Protein AF-0000000066163951 (afdb_homodimer)

Sequence (196 aa):
MEIEVVDVSRNEIRVLIRGETHTLLSPLVEELNSLDEVEFAGYDVPHPLKEESVLFLRVKEGMNPREVLKGAIRRLMEKYEIIGNSFIEELSSLKVNHMEIEVVDVSRNEIRVLIRGETHTLLSPLVEELNSLDEVEFAGYDVPHPLKEESVLFLRVKEGMNPREVLKGAIRRLMEKYEIIGNSFIEELSSLKVNH

Radius of gyration: 18.37 Å; Cα contacts (8 Å, |Δi|>4): 325; chains: 2; bounding box: 32×62×35 Å

pLDDT: mean 86.18, std 14.25, range [28.8, 98.62]

Nearest PDB structures (foldseek):
  6bm2-assembly1_K  TM=8.943E-01  e=2.172E-07  Saccharomyces cerevisiae S288C
  7oqy-assembly1_L  TM=8.657E-01  e=1.212E-07  Sulfolobus acidocaldarius DSM 639
  3hkz-assembly1_L  TM=8.506E-01  e=2.172E-07  Saccharolobus solfataricus P2
  8him-assembly1_K  TM=8.586E-01  e=3.003E-07  Brassica oleracea
  2wb1-assembly1_L  TM=8.307E-01  e=4.152E-07  Saccharolobus shibatae

Foldseek 3Di:
DDKDFDDADQFKTKIKDADQQPPQQVVLQVLQVVDPQWPHKDKDPPDVPGRIMMIMTGGDPPDGRVVSSVVSSVVVVVVCVVVVVVVVVVVVPPPPPD/DDKDWDDADQFKTKIKDADQQPPQQVVLQVLQVVDPQWPHKDKDPPDVPGRIMMIMTGGDPPDGRVVSSVVSSVVVVVVCVVVVVVVVVVVVPPPPPD

Organism: Korarchaeum cryptofilum (strain OPF8) (NCBI:txid374847)

Secondary structure (DSSP, 8-state):
-EEEEEEE-SSEEEEEEES-SSTTHHHHHHHHHTSTTEEEEEE----TTS-EEEEEEEE-TT--HHHHHHHHHHHHHHHHHHHHHHHHHHHHH-----/-EEEEEEE-SSEEEEEEES-SSTTHHHHHHHHHTSTTEEEEEEE---TTS-EEEEEEEE-TT--HHHHHHHHHHHHHHHHHHHHHHHHHHHHH-----

Structure (mmCIF, N/CA/C/O backbone):
data_AF-0000000066163951-model_v1
#
loop_
_entity.id
_entity.type
_entity.pdbx_description
1 polymer 'DNA-directed RNA polymerase subunit Rpo11'
#
loop_
_atom_site.group_PDB
_atom_site.id
_atom_site.type_symbol
_atom_site.label_atom_id
_atom_site.label_alt_id
_atom_site.label_comp_id
_atom_site.label_asym_id
_atom_site.label_entity_id
_atom_site.label_seq_id
_atom_site.pdbx_PDB_ins_code
_atom_site.Cartn_x
_atom_site.Cartn_y
_atom_site.Cartn_z
_atom_site.occupancy
_atom_site.B_iso_or_equiv
_atom_site.auth_seq_id
_atom_site.auth_comp_id
_atom_site.auth_asym_id
_atom_site.auth_atom_id
_atom_site.pdbx_PDB_model_num
ATOM 1 N N . MET A 1 1 ? 14.305 8.578 1.312 1 74.81 1 MET A N 1
ATOM 2 C CA . MET A 1 1 ? 13.07 9.359 1.267 1 74.81 1 MET A CA 1
ATOM 3 C C . MET A 1 1 ? 13.195 10.617 2.119 1 74.81 1 MET A C 1
ATOM 5 O O . MET A 1 1 ? 13.727 10.57 3.229 1 74.81 1 MET A O 1
ATOM 9 N N . GLU A 1 2 ? 12.961 11.688 1.415 1 83.5 2 GLU A N 1
ATOM 10 C CA . GLU A 1 2 ? 12.977 12.969 2.113 1 83.5 2 GLU A CA 1
ATOM 11 C C . GLU A 1 2 ? 11.562 13.453 2.402 1 83.5 2 GLU A C 1
ATOM 13 O O . GLU A 1 2 ? 10.695 13.422 1.525 1 83.5 2 GLU A O 1
ATOM 18 N N . ILE A 1 3 ? 11.305 13.766 3.654 1 88.25 3 ILE A N 1
ATOM 19 C CA . ILE A 1 3 ? 9.984 14.227 4.082 1 88.25 3 ILE A CA 1
ATOM 20 C C . ILE A 1 3 ? 10.109 15.578 4.781 1 88.25 3 ILE A C 1
ATOM 22 O O . ILE A 1 3 ? 10.961 15.758 5.656 1 88.25 3 ILE A O 1
ATOM 26 N N . GLU A 1 4 ? 9.383 16.469 4.258 1 90.25 4 GLU A N 1
ATOM 27 C CA . GLU A 1 4 ? 9.406 17.812 4.836 1 90.25 4 GLU A CA 1
ATOM 28 C C . GLU A 1 4 ? 7.992 18.328 5.098 1 90.25 4 GLU A C 1
ATOM 30 O O . GLU A 1 4 ? 7.145 18.312 4.203 1 90.25 4 GLU A O 1
ATOM 35 N N . VAL A 1 5 ? 7.73 18.75 6.273 1 93.38 5 VAL A N 1
ATOM 36 C CA . VAL A 1 5 ? 6.477 19.438 6.551 1 93.38 5 VAL A CA 1
ATOM 37 C C . VAL A 1 5 ? 6.559 20.875 6.047 1 93.38 5 VAL A C 1
ATOM 39 O O . VAL A 1 5 ? 7.324 21.688 6.582 1 93.38 5 VAL A O 1
ATOM 42 N N . VAL A 1 6 ? 5.77 21.172 5.102 1 93.31 6 VAL A N 1
ATOM 43 C CA . VAL A 1 6 ? 5.934 22.453 4.441 1 93.31 6 VAL A CA 1
ATOM 44 C C . VAL A 1 6 ? 4.922 23.453 4.992 1 93.31 6 VAL A C 1
ATOM 46 O O . VAL A 1 6 ? 5.129 24.672 4.918 1 93.31 6 VAL A O 1
ATOM 49 N N . ASP A 1 7 ? 3.844 23 5.453 1 93.38 7 ASP A N 1
ATOM 50 C CA . ASP A 1 7 ? 2.816 23.859 6.043 1 93.38 7 ASP A CA 1
ATOM 51 C C . ASP A 1 7 ? 1.988 23.094 7.07 1 93.38 7 ASP A C 1
ATOM 53 O O . ASP A 1 7 ? 1.674 21.922 6.871 1 93.38 7 ASP A O 1
ATOM 57 N N . VAL A 1 8 ? 1.757 23.688 8.188 1 93.06 8 VAL A N 1
ATOM 58 C CA . VAL A 1 8 ? 0.899 23.062 9.188 1 93.06 8 VAL A CA 1
ATOM 59 C C . VAL A 1 8 ? 0.059 24.141 9.883 1 93.06 8 VAL A C 1
ATOM 61 O O . VAL A 1 8 ? 0.566 25.203 10.227 1 93.06 8 VAL A O 1
ATOM 64 N N . SER A 1 9 ? -1.166 23.953 9.875 1 94.56 9 SER A N 1
ATOM 65 C CA . SER A 1 9 ? -2.094 24.781 10.641 1 94.56 9 SER A CA 1
ATOM 66 C C . SER A 1 9 ? -2.758 23.969 11.75 1 94.56 9 SER A C 1
ATOM 68 O O . SER A 1 9 ? -2.27 22.906 12.133 1 94.56 9 SER A O 1
ATOM 70 N N . ARG A 1 10 ? -3.875 24.547 12.242 1 95.06 10 ARG A N 1
ATOM 71 C CA . ARG A 1 10 ? -4.57 23.875 13.336 1 95.06 10 ARG A CA 1
ATOM 72 C C . ARG A 1 10 ? -5.184 22.562 12.867 1 95.06 10 ARG A C 1
ATOM 74 O O . ARG A 1 10 ? -5.199 21.578 13.617 1 95.06 10 ARG A O 1
ATOM 81 N N . ASN A 1 11 ? -5.664 22.562 11.562 1 97.56 11 ASN A N 1
ATOM 82 C CA . ASN A 1 11 ? -6.379 21.375 11.141 1 97.56 11 ASN A CA 1
ATOM 83 C C . ASN A 1 11 ? -5.891 20.875 9.781 1 97.56 11 ASN A C 1
ATOM 85 O O . ASN A 1 11 ? -6.523 20.016 9.172 1 97.56 11 ASN A O 1
ATOM 89 N N . GLU A 1 12 ? -4.797 21.484 9.312 1 97.75 12 GLU A N 1
ATOM 90 C CA . GLU A 1 12 ? -4.277 21.078 8.008 1 97.75 12 GLU A CA 1
ATOM 91 C C . GLU A 1 12 ? -2.77 20.844 8.07 1 97.75 12 GLU A C 1
ATOM 93 O O . GLU A 1 12 ? -2.072 21.438 8.891 1 97.75 12 GLU A O 1
ATOM 98 N N . ILE A 1 13 ? -2.311 20 7.215 1 97 13 ILE A N 1
ATOM 99 C CA . ILE A 1 13 ? -0.874 19.766 7.098 1 97 13 ILE A CA 1
ATOM 100 C C . ILE A 1 13 ? -0.517 19.438 5.648 1 97 13 ILE A C 1
ATOM 102 O O . ILE A 1 13 ? -1.281 18.766 4.953 1 97 13 ILE A O 1
ATOM 106 N N . ARG A 1 14 ? 0.549 19.984 5.195 1 95.81 14 ARG A N 1
ATOM 107 C CA . ARG A 1 14 ? 1.146 19.688 3.898 1 95.81 14 ARG A CA 1
ATOM 108 C C . ARG A 1 14 ? 2.551 19.125 4.062 1 95.81 14 ARG A C 1
ATOM 110 O O . ARG A 1 14 ? 3.375 19.688 4.785 1 95.81 14 ARG A O 1
ATOM 117 N N . VAL A 1 15 ? 2.758 18.031 3.398 1 93.44 15 VAL A N 1
ATOM 118 C CA . VAL A 1 15 ? 4.035 17.344 3.541 1 93.44 15 VAL A CA 1
ATOM 119 C C . VAL A 1 15 ? 4.633 17.062 2.164 1 93.44 15 VAL A C 1
ATOM 121 O O . VAL A 1 15 ? 3.986 16.453 1.312 1 93.44 15 VAL A O 1
ATOM 124 N N . LEU A 1 16 ? 5.836 17.531 1.959 1 90.75 16 LEU A N 1
ATOM 125 C CA . LEU A 1 16 ? 6.586 17.25 0.739 1 90.75 16 LEU A CA 1
ATOM 126 C C . LEU A 1 16 ? 7.371 15.945 0.867 1 90.75 16 LEU A C 1
ATOM 128 O O . LEU A 1 16 ? 8.094 15.742 1.847 1 90.75 16 LEU A O 1
ATOM 132 N N . ILE A 1 17 ? 7.141 15.102 -0.013 1 88.69 17 ILE A N 1
ATOM 133 C CA . ILE A 1 17 ? 7.816 13.805 -0.007 1 88.69 17 ILE A CA 1
ATOM 134 C C . ILE A 1 17 ? 8.609 13.625 -1.301 1 88.69 17 ILE A C 1
ATOM 136 O O . ILE A 1 17 ? 8.078 13.844 -2.395 1 88.69 17 ILE A O 1
ATOM 140 N N . ARG A 1 18 ? 9.852 13.211 -1.2 1 83.44 18 ARG A N 1
ATOM 141 C CA . ARG A 1 18 ? 10.719 12.953 -2.344 1 83.44 18 ARG A CA 1
ATOM 142 C C . ARG A 1 18 ? 11.18 11.5 -2.355 1 83.44 18 ARG A C 1
ATOM 144 O O . ARG A 1 18 ? 11.586 10.961 -1.322 1 83.44 18 ARG A O 1
ATOM 151 N N . GLY A 1 19 ? 11.203 10.789 -3.592 1 75.56 19 GLY A N 1
ATOM 152 C CA . GLY A 1 19 ? 11.75 9.453 -3.771 1 75.56 19 GLY A CA 1
ATOM 153 C C . GLY A 1 19 ? 10.695 8.367 -3.723 1 75.56 19 GLY A C 1
ATOM 154 O O . GLY A 1 19 ? 10.898 7.27 -4.246 1 75.56 19 GLY A O 1
ATOM 155 N N . GLU A 1 20 ? 9.695 8.328 -2.809 1 64.44 20 GLU A N 1
ATOM 156 C CA . GLU A 1 20 ? 8.664 7.297 -2.715 1 64.44 20 GLU A CA 1
ATOM 157 C C . GLU A 1 20 ? 7.289 7.855 -3.062 1 64.44 20 GLU A C 1
ATOM 159 O O . GLU A 1 20 ? 6.566 8.328 -2.184 1 64.44 20 GLU A O 1
ATOM 164 N N . THR A 1 21 ? 7.105 8.148 -4.316 1 58.22 21 THR A N 1
ATOM 165 C CA . THR A 1 21 ? 5.93 8.945 -4.652 1 58.22 21 THR A CA 1
ATOM 166 C C . THR A 1 21 ? 4.668 8.086 -4.617 1 58.22 21 THR A C 1
ATOM 168 O O . THR A 1 21 ? 3.604 8.555 -4.207 1 58.22 21 THR A O 1
ATOM 171 N N . HIS A 1 22 ? 4.828 6.793 -4.875 1 67.62 22 HIS A N 1
ATOM 172 C CA . HIS A 1 22 ? 3.523 6.184 -5.109 1 67.62 22 HIS A CA 1
ATOM 173 C C . HIS A 1 22 ? 3.305 4.984 -4.191 1 67.62 22 HIS A C 1
ATOM 175 O O . HIS A 1 22 ? 2.178 4.719 -3.768 1 67.62 22 HIS A O 1
ATOM 181 N N . THR A 1 23 ? 4.352 4.453 -3.701 1 71.31 23 THR A N 1
ATOM 182 C CA . THR A 1 23 ? 4.234 3.176 -3.006 1 71.31 23 THR A CA 1
ATOM 183 C C . THR A 1 23 ? 3.404 3.326 -1.734 1 71.31 23 THR A C 1
ATOM 185 O O . THR A 1 23 ? 2.465 2.561 -1.507 1 71.31 23 THR A O 1
ATOM 188 N N . LEU A 1 24 ? 3.52 4.418 -1.059 1 77.38 24 LEU A N 1
ATOM 189 C CA . LEU A 1 24 ? 2.869 4.57 0.239 1 77.38 24 LEU A CA 1
ATOM 190 C C . LEU A 1 24 ? 1.727 5.578 0.159 1 77.38 24 LEU A C 1
ATOM 192 O O . LEU A 1 24 ? 0.725 5.441 0.865 1 77.38 24 LEU A O 1
ATOM 196 N N . LEU A 1 25 ? 1.865 6.555 -0.739 1 82.69 25 LEU A N 1
ATOM 197 C CA . LEU A 1 25 ? 0.978 7.707 -0.662 1 82.69 25 LEU A CA 1
ATOM 198 C C . LEU A 1 25 ? -0.442 7.332 -1.071 1 82.69 25 LEU A C 1
ATOM 200 O O . LEU A 1 25 ? -1.411 7.781 -0.456 1 82.69 25 LEU A O 1
ATOM 204 N N . SER A 1 26 ? -0.498 6.488 -2.086 1 83.38 26 SER A N 1
ATOM 205 C CA . SER A 1 26 ? -1.828 6.137 -2.568 1 83.38 26 SER A CA 1
ATOM 206 C C . SER A 1 26 ? -2.623 5.387 -1.505 1 83.38 26 SER A C 1
ATOM 208 O O . SER A 1 26 ? -3.732 5.789 -1.151 1 83.38 26 SER A O 1
ATOM 210 N N . PRO A 1 27 ? -2.057 4.34 -0.957 1 86.25 27 PRO A N 1
ATOM 211 C CA . PRO A 1 27 ? -2.832 3.646 0.076 1 86.25 27 PRO A CA 1
ATOM 212 C C . PRO A 1 27 ? -3.018 4.488 1.337 1 86.25 27 PRO A C 1
ATOM 214 O O . PRO A 1 27 ? -4.039 4.367 2.02 1 86.25 27 PRO A O 1
ATOM 217 N N . LEU A 1 28 ? -2.129 5.355 1.596 1 90.44 28 LEU A N 1
ATOM 218 C CA . LEU A 1 28 ? -2.232 6.215 2.77 1 90.44 28 LEU A CA 1
ATOM 219 C C . LEU A 1 28 ? -3.402 7.184 2.629 1 90.44 28 LEU A C 1
ATOM 221 O O . LEU A 1 28 ? -4.176 7.371 3.572 1 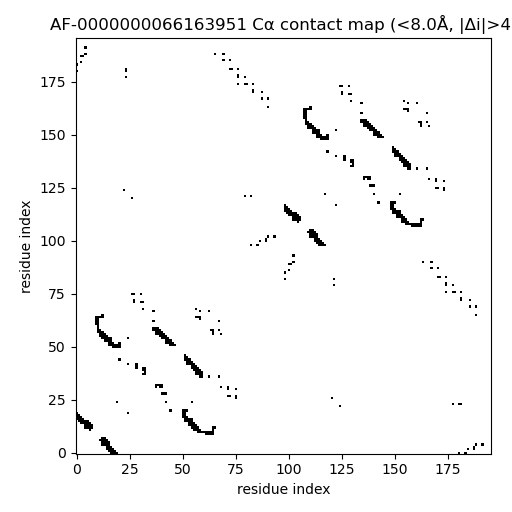90.44 28 LEU A O 1
ATOM 225 N N . VAL A 1 29 ? -3.506 7.805 1.48 1 91.12 29 VAL A N 1
ATOM 226 C CA . VAL A 1 29 ? -4.582 8.758 1.224 1 91.12 29 VAL A CA 1
ATOM 227 C C . VAL A 1 29 ? -5.93 8.047 1.301 1 91.12 29 VAL A C 1
ATOM 229 O O . VAL A 1 29 ? -6.891 8.578 1.864 1 91.12 29 VAL A O 1
ATOM 232 N N . GLU A 1 30 ? -5.996 6.871 0.75 1 87.81 30 GLU A N 1
ATOM 233 C CA . GLU A 1 30 ? -7.215 6.074 0.867 1 87.81 30 GLU A CA 1
ATOM 234 C C . GLU A 1 30 ? -7.562 5.805 2.33 1 87.81 30 GLU A C 1
ATOM 236 O O . GLU A 1 30 ? -8.719 5.938 2.734 1 87.81 30 GLU A O 1
ATOM 241 N N . GLU A 1 31 ? -6.57 5.426 3.125 1 90.81 31 GLU A N 1
ATOM 242 C CA . GLU A 1 31 ? -6.762 5.168 4.551 1 90.81 31 GLU A CA 1
ATOM 243 C C . GLU A 1 31 ? -7.223 6.426 5.281 1 90.81 31 GLU A C 1
ATOM 245 O O . GLU A 1 31 ? -8.172 6.383 6.062 1 90.81 31 GLU A O 1
ATOM 250 N N . LEU A 1 32 ? -6.602 7.516 5 1 96.06 32 LEU A N 1
ATOM 251 C CA . LEU A 1 32 ? -6.945 8.789 5.629 1 96.06 32 LEU A CA 1
ATOM 252 C C . LEU A 1 32 ? -8.398 9.156 5.348 1 96.06 32 LEU A C 1
ATOM 254 O O . LEU A 1 32 ? -9.133 9.539 6.262 1 96.06 32 LEU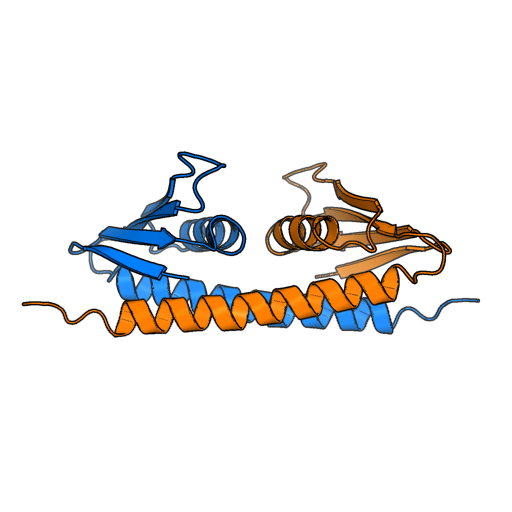 A O 1
ATOM 258 N N . ASN A 1 33 ? -8.789 8.977 4.137 1 95.19 33 ASN A N 1
ATOM 259 C CA . ASN A 1 33 ? -10.133 9.375 3.723 1 95.19 33 ASN A CA 1
ATOM 260 C C . ASN A 1 33 ? -11.188 8.438 4.293 1 95.19 33 ASN A C 1
ATOM 262 O O . ASN A 1 33 ? -12.383 8.758 4.273 1 95.19 33 ASN A O 1
ATOM 266 N N . SER A 1 34 ? -10.742 7.363 4.781 1 91.5 34 SER A N 1
ATOM 267 C CA . SER A 1 34 ? -11.68 6.426 5.395 1 91.5 34 SER A CA 1
ATOM 268 C C . SER A 1 34 ? -11.922 6.77 6.859 1 91.5 34 SER A C 1
ATOM 270 O O . SER A 1 34 ? -12.82 6.207 7.492 1 91.5 34 SER A O 1
ATOM 272 N N . LEU A 1 35 ? -11.102 7.633 7.457 1 94.88 35 LEU A N 1
ATOM 273 C CA . LEU A 1 35 ? -11.195 7.992 8.867 1 94.88 35 LEU A CA 1
ATOM 274 C C . LEU A 1 35 ? -12.258 9.07 9.078 1 94.88 35 LEU A C 1
ATOM 276 O O . LEU A 1 35 ? -12.344 10.023 8.305 1 94.88 35 LEU A O 1
ATOM 280 N N . ASP A 1 36 ? -12.953 8.914 10.102 1 96.06 36 ASP A N 1
ATOM 281 C CA . ASP A 1 36 ? -14.016 9.859 10.422 1 96.06 36 ASP A CA 1
ATOM 282 C C . ASP A 1 36 ? -13.438 11.242 10.742 1 96.06 36 ASP A C 1
ATOM 284 O O . ASP A 1 36 ? -14.078 12.258 10.484 1 96.06 36 ASP A O 1
ATOM 288 N N . GLU A 1 37 ? -12.281 11.297 11.234 1 97.06 37 GLU A N 1
ATOM 289 C CA . GLU A 1 37 ? -11.68 12.539 11.695 1 97.06 37 GLU A CA 1
ATOM 290 C C . GLU A 1 37 ? -11.117 13.344 10.523 1 97.06 37 GLU A C 1
ATOM 292 O O . GLU A 1 37 ? -10.766 14.516 10.688 1 97.06 37 GLU A O 1
ATOM 297 N N . VAL A 1 38 ? -11.125 12.805 9.32 1 98.25 38 VAL A N 1
ATOM 298 C CA . VAL A 1 38 ? -10.508 13.445 8.164 1 98.25 38 VAL A CA 1
ATOM 299 C C . VAL A 1 38 ? -11.578 14.109 7.309 1 98.25 38 VAL A C 1
ATOM 301 O O . VAL A 1 38 ? -12.609 13.5 7.004 1 98.25 38 VAL A O 1
ATOM 304 N N . GLU A 1 39 ? -11.414 15.305 7.027 1 98.38 39 GLU A N 1
ATOM 305 C CA . GLU A 1 39 ? -12.297 16 6.094 1 98.38 39 GLU A CA 1
ATOM 306 C C . GLU A 1 39 ? -11.883 15.742 4.648 1 98.38 39 GLU A C 1
ATOM 308 O O . GLU A 1 39 ? -12.734 15.516 3.783 1 98.38 39 GLU A O 1
ATOM 313 N N . PHE A 1 40 ? -10.602 15.82 4.461 1 98.12 40 PHE A N 1
ATOM 314 C CA . PHE A 1 40 ? -10.094 15.578 3.117 1 98.12 40 PHE A CA 1
ATOM 315 C C . PHE A 1 40 ? -8.609 15.25 3.15 1 98.12 40 PHE A C 1
ATOM 317 O O . PHE A 1 40 ? -7.852 15.844 3.922 1 98.12 40 PHE A O 1
ATOM 324 N N . ALA A 1 41 ? -8.172 14.281 2.318 1 97.75 41 ALA A N 1
ATOM 325 C CA . ALA A 1 41 ? -6.758 13.992 2.092 1 97.75 41 ALA A CA 1
ATOM 326 C C . ALA A 1 41 ? -6.48 13.75 0.612 1 97.75 41 ALA A C 1
ATOM 328 O O . ALA A 1 41 ? -7.277 13.117 -0.08 1 97.75 41 ALA A O 1
ATOM 329 N N . GLY A 1 42 ? -5.461 14.227 0.146 1 93.94 42 GLY A N 1
ATOM 330 C CA . GLY A 1 42 ? -5.035 14.047 -1.233 1 93.94 42 GLY A CA 1
ATOM 331 C C . GLY A 1 42 ? -3.539 14.195 -1.422 1 93.94 42 GLY A C 1
ATOM 332 O O . GLY A 1 42 ? -2.805 14.406 -0.455 1 93.94 42 GLY A O 1
ATOM 333 N N . TYR A 1 43 ? -3.068 13.914 -2.523 1 90.81 43 TYR A N 1
ATOM 334 C CA . TYR A 1 43 ? -1.671 14.156 -2.871 1 90.81 43 TYR A CA 1
ATOM 335 C C . TYR A 1 43 ? -1.525 14.5 -4.348 1 90.81 43 TYR A C 1
ATOM 337 O O . TYR A 1 43 ? -2.375 14.125 -5.164 1 90.81 43 TYR A O 1
ATOM 345 N N . ASP A 1 44 ? -0.575 15.328 -4.648 1 81.38 44 ASP A N 1
ATOM 346 C CA . ASP A 1 44 ? -0.31 15.742 -6.023 1 81.38 44 ASP A CA 1
ATOM 347 C C . ASP A 1 44 ? 0.731 14.844 -6.68 1 81.38 44 ASP A C 1
ATOM 349 O O . ASP A 1 44 ? 1.626 14.328 -6.008 1 81.38 44 ASP A O 1
ATOM 353 N N . VAL A 1 45 ? 0.317 14.352 -7.961 1 68.06 45 VAL A N 1
ATOM 354 C CA . VAL A 1 45 ? 1.364 13.688 -8.727 1 68.06 45 VAL A CA 1
ATOM 355 C C 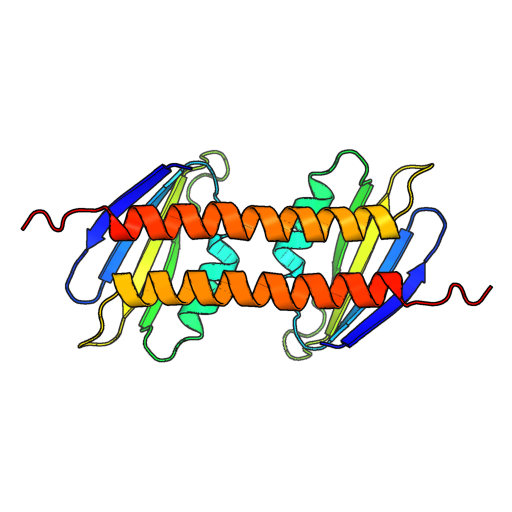. VAL A 1 45 ? 1.798 14.586 -9.891 1 68.06 45 VAL A C 1
ATOM 357 O O . VAL A 1 45 ? 1.355 14.398 -11.023 1 68.06 45 VAL A O 1
ATOM 360 N N . PRO A 1 46 ? 2.34 15.688 -9.609 1 61.38 46 PRO A N 1
ATOM 361 C CA . PRO A 1 46 ? 2.547 16.625 -10.727 1 61.38 46 PRO A CA 1
ATOM 362 C C . PRO A 1 46 ? 3.33 15.992 -11.875 1 61.38 46 PRO A C 1
ATOM 364 O O . PRO A 1 46 ? 3.039 16.266 -13.047 1 61.38 46 PRO A O 1
ATOM 367 N N . HIS A 1 47 ? 4.672 15.469 -11.617 1 63.62 47 HIS A N 1
ATOM 368 C CA . HIS A 1 47 ? 5.488 14.953 -12.703 1 63.62 47 HIS A CA 1
ATOM 369 C C . HIS A 1 47 ? 5.863 13.5 -12.477 1 63.62 47 HIS A C 1
ATOM 371 O O . HIS A 1 47 ? 6.773 13.203 -11.695 1 63.62 47 HIS A O 1
ATOM 377 N N . PRO A 1 48 ? 5.117 12.641 -13.141 1 55.53 48 PRO A N 1
ATOM 378 C CA . PRO A 1 48 ? 5.473 11.227 -13.016 1 55.53 48 PRO A CA 1
ATOM 379 C C . PRO A 1 48 ? 6.984 10.992 -13.016 1 55.53 48 PRO A C 1
ATOM 381 O O . PRO A 1 48 ? 7.469 10.047 -12.406 1 55.53 48 PRO A O 1
ATOM 384 N N . LEU A 1 49 ? 7.578 12.031 -13.656 1 58.5 49 LEU A N 1
ATOM 385 C CA . LEU A 1 49 ? 9.023 11.883 -13.789 1 58.5 49 LEU A CA 1
ATOM 386 C C . LEU A 1 49 ? 9.742 12.453 -12.57 1 58.5 49 LEU A C 1
ATOM 388 O O . LEU A 1 49 ? 10.914 12.141 -12.336 1 58.5 49 LEU A O 1
ATOM 392 N N . LYS A 1 50 ? 9.047 13.297 -11.828 1 62.81 50 LYS A N 1
ATOM 393 C CA . LYS A 1 50 ? 9.703 13.789 -10.625 1 62.81 50 LYS A CA 1
ATOM 394 C C . LYS A 1 50 ? 9.242 13.023 -9.391 1 62.81 50 LYS A C 1
ATOM 396 O O . LYS A 1 50 ? 8.047 12.82 -9.188 1 62.81 50 LYS A O 1
ATOM 401 N N . GLU A 1 51 ? 10.016 12.242 -8.82 1 72.44 51 GLU A N 1
ATOM 402 C CA . GLU A 1 51 ? 9.758 11.469 -7.605 1 72.44 51 GLU A CA 1
ATOM 403 C C . GLU A 1 51 ? 9.492 12.391 -6.414 1 72.44 51 GLU A C 1
ATOM 405 O O . GLU A 1 51 ? 10.18 12.305 -5.398 1 72.44 51 GLU A O 1
ATOM 410 N N . GLU A 1 52 ? 8.609 13.57 -6.758 1 80.75 52 GLU A N 1
ATOM 411 C CA . GLU A 1 52 ? 8.219 14.492 -5.695 1 80.75 52 GLU A CA 1
ATOM 412 C C . GLU A 1 52 ? 6.703 14.594 -5.59 1 80.75 52 GLU A C 1
ATOM 414 O O . GLU A 1 52 ? 6.012 14.742 -6.602 1 80.75 52 GLU A O 1
ATOM 419 N N . SER A 1 53 ? 6.16 14.445 -4.422 1 86.81 53 SER A N 1
ATOM 420 C CA . SER A 1 53 ? 4.723 14.523 -4.184 1 86.81 53 SER A CA 1
ATOM 421 C C . SER A 1 53 ? 4.41 15.312 -2.92 1 86.81 53 SER A C 1
ATOM 423 O O . SER A 1 53 ? 5.195 15.312 -1.971 1 86.81 53 SER A O 1
ATOM 425 N N . VAL A 1 54 ? 3.346 16.031 -3.008 1 89.94 54 VAL A N 1
ATOM 426 C CA . VAL A 1 54 ? 2.906 16.766 -1.824 1 89.94 54 VAL A CA 1
ATOM 427 C C . VAL A 1 54 ? 1.616 16.156 -1.287 1 89.94 54 VAL A C 1
ATOM 429 O O . VAL A 1 54 ? 0.623 16.047 -2.01 1 89.94 54 VAL A O 1
ATOM 432 N N . LEU A 1 55 ? 1.614 15.758 -0.071 1 94.06 55 LEU A N 1
ATOM 433 C CA . LEU A 1 55 ? 0.439 15.25 0.634 1 94.06 55 LEU A CA 1
ATOM 434 C C . LEU A 1 55 ? -0.278 16.375 1.367 1 94.06 55 LEU A C 1
ATOM 436 O O . LEU A 1 55 ? 0.363 17.219 2.008 1 94.06 55 LEU A O 1
ATOM 440 N N . PHE A 1 56 ? -1.564 16.422 1.131 1 96.5 56 PHE A N 1
ATOM 441 C CA . PHE A 1 56 ? -2.412 17.375 1.829 1 96.5 56 PHE A CA 1
ATOM 442 C C . PHE A 1 56 ? -3.42 16.656 2.721 1 96.5 56 PHE A C 1
ATOM 444 O O . PHE A 1 56 ? -4.027 15.672 2.309 1 96.5 56 PHE A O 1
ATOM 451 N N . LEU A 1 57 ? -3.574 17.156 3.928 1 98.12 57 LEU A N 1
ATOM 452 C CA . LEU A 1 57 ? -4.512 16.547 4.875 1 98.12 57 LEU A CA 1
ATOM 453 C C . LEU A 1 57 ? -5.246 17.625 5.664 1 98.12 57 LEU A C 1
ATOM 455 O O . LEU A 1 57 ? -4.617 18.547 6.199 1 98.12 57 LEU A O 1
ATOM 459 N N . ARG A 1 58 ? -6.543 17.578 5.625 1 98.62 58 ARG A N 1
ATOM 460 C CA . ARG A 1 58 ? -7.387 18.422 6.473 1 98.62 58 ARG A CA 1
ATOM 461 C C . ARG A 1 58 ? -8.227 17.578 7.414 1 98.62 58 ARG A C 1
ATOM 463 O O . ARG A 1 58 ? -8.914 16.641 6.977 1 98.62 58 ARG A O 1
ATOM 470 N N . VAL A 1 59 ? -8.18 17.875 8.703 1 98.5 59 VAL A N 1
ATOM 471 C CA . VAL A 1 59 ? -8.938 17.109 9.688 1 98.5 59 VAL A CA 1
ATOM 472 C C . VAL A 1 59 ? -10.023 17.984 10.305 1 98.5 59 VAL A C 1
ATOM 474 O O . VAL A 1 59 ? -10.055 19.203 10.07 1 98.5 59 VAL A O 1
ATOM 477 N N . LYS A 1 60 ? -10.922 17.344 11 1 98.12 60 LYS A N 1
ATOM 478 C CA . LYS A 1 60 ? -12.016 18.047 11.664 1 98.12 60 LYS A CA 1
ATOM 479 C C . LYS A 1 60 ? -11.484 18.969 12.758 1 98.12 60 LYS A C 1
ATOM 481 O O . LYS A 1 60 ? -10.383 18.766 13.273 1 98.12 60 LYS A O 1
ATOM 486 N N . GLU A 1 61 ? -12.336 19.922 13.102 1 95.75 61 GLU A N 1
ATOM 487 C CA . GLU A 1 61 ? -11.969 20.875 14.141 1 95.75 61 GLU A CA 1
ATOM 488 C C . GLU A 1 61 ? -11.648 20.172 15.453 1 95.75 61 GLU A C 1
ATOM 490 O O . GLU A 1 61 ? -12.352 19.234 15.844 1 95.75 61 GLU A O 1
ATOM 495 N N . GLY A 1 62 ? -10.547 20.609 16.125 1 95.81 62 GLY A N 1
ATOM 496 C CA . GLY A 1 62 ? -10.164 20.047 17.406 1 95.81 62 GLY A CA 1
ATOM 497 C C . GLY A 1 62 ? -9.195 18.875 17.281 1 95.81 62 GLY A C 1
ATOM 498 O O . GLY A 1 62 ? -8.68 18.391 18.281 1 95.81 62 GLY A O 1
ATOM 499 N N . MET A 1 63 ? -8.984 18.438 16.062 1 96.12 63 MET A N 1
ATOM 500 C CA . MET A 1 63 ? -8.047 17.344 15.836 1 96.12 63 MET A CA 1
ATOM 501 C C . MET A 1 63 ? -6.691 17.875 15.375 1 96.12 63 MET A C 1
ATOM 503 O O . MET A 1 63 ? -6.598 18.984 14.852 1 96.12 63 MET A O 1
ATOM 507 N N . ASN A 1 64 ? -5.68 17.094 15.664 1 96.69 64 ASN A N 1
ATOM 508 C CA . ASN A 1 64 ? -4.32 17.406 15.242 1 96.69 64 ASN A CA 1
ATOM 509 C C . ASN A 1 64 ? -3.932 16.641 13.984 1 96.69 64 ASN A C 1
ATOM 511 O O . ASN A 1 64 ? -3.793 15.422 14.008 1 96.69 64 ASN A O 1
ATOM 515 N N . PRO A 1 65 ? -3.754 17.344 12.898 1 97.44 65 PRO A N 1
ATOM 516 C CA . PRO A 1 65 ? -3.508 16.656 11.633 1 97.44 65 PRO A CA 1
ATOM 517 C C . PRO A 1 65 ? -2.221 15.828 11.648 1 97.44 65 PRO A C 1
ATOM 519 O O . PRO A 1 65 ? -2.145 14.789 11 1 97.44 65 PRO A O 1
ATOM 522 N N . ARG A 1 66 ? -1.258 16.25 12.367 1 96.31 66 ARG A N 1
ATOM 523 C CA . ARG A 1 66 ? -0.004 15.5 12.461 1 96.31 66 ARG A CA 1
ATOM 524 C C . ARG A 1 66 ? -0.212 14.164 13.148 1 96.31 66 ARG A C 1
ATOM 526 O O . ARG A 1 66 ? 0.298 13.133 12.695 1 96.31 66 ARG A O 1
ATOM 533 N N . GLU A 1 67 ? -0.908 14.195 14.234 1 96.75 67 GLU A N 1
ATOM 534 C CA . GLU A 1 67 ? -1.162 12.969 14.984 1 96.75 67 GLU A CA 1
ATOM 535 C C . GLU A 1 67 ? -2.076 12.023 14.211 1 96.75 67 GLU A C 1
ATOM 537 O O . GLU A 1 67 ? -1.901 10.805 14.25 1 96.75 67 GLU A O 1
ATOM 542 N N . VAL A 1 68 ? -3.021 12.633 13.547 1 97.62 68 VAL A N 1
ATOM 543 C CA . VAL A 1 68 ? -3.91 11.828 12.711 1 97.62 68 VAL A CA 1
ATOM 544 C C . VAL A 1 68 ? -3.109 11.148 11.602 1 97.62 68 VAL A C 1
ATOM 546 O O . VAL A 1 68 ? -3.309 9.969 11.312 1 97.62 68 VAL A O 1
ATOM 549 N N . LEU A 1 69 ? -2.203 11.898 11.023 1 96.81 69 LEU A N 1
ATOM 550 C CA . LEU A 1 69 ? -1.35 11.383 9.961 1 96.81 69 LEU A CA 1
ATOM 551 C C . LEU A 1 69 ? -0.468 10.25 10.477 1 96.81 69 LEU A C 1
ATOM 553 O O . LEU A 1 69 ? -0.411 9.18 9.867 1 96.81 69 LEU A O 1
ATOM 557 N N . LYS A 1 70 ? 0.13 10.414 11.594 1 96.31 70 LYS A N 1
ATOM 558 C CA . LYS A 1 70 ? 0.968 9.383 12.195 1 96.31 70 LYS A CA 1
ATOM 559 C C . LYS A 1 70 ? 0.159 8.117 12.484 1 96.31 70 LYS A C 1
ATOM 561 O O . LYS A 1 70 ? 0.608 7.008 12.195 1 96.31 70 LYS A O 1
ATOM 566 N N . GLY A 1 71 ? -0.962 8.344 13.023 1 96.56 71 GLY A N 1
ATOM 567 C CA . GLY A 1 71 ? -1.836 7.223 13.336 1 96.56 71 GLY A CA 1
ATOM 568 C C . GLY A 1 71 ? -2.232 6.422 12.109 1 96.56 71 GLY A C 1
ATOM 569 O O . GLY A 1 71 ? -2.266 5.191 12.148 1 96.56 71 GLY A O 1
ATOM 570 N N . ALA A 1 72 ? -2.557 7.148 11.062 1 95.81 72 ALA A N 1
ATOM 571 C CA . ALA A 1 72 ? -2.957 6.496 9.82 1 95.81 72 ALA A CA 1
ATOM 572 C C . ALA A 1 72 ? -1.813 5.664 9.25 1 95.81 72 ALA A C 1
ATOM 574 O O . ALA A 1 72 ? -2.035 4.57 8.719 1 95.81 72 ALA A O 1
ATOM 575 N N . ILE A 1 73 ? -0.61 6.16 9.305 1 94.44 73 ILE A N 1
ATOM 576 C CA . ILE A 1 73 ? 0.562 5.449 8.805 1 94.44 73 ILE A CA 1
ATOM 577 C C . ILE A 1 73 ? 0.776 4.172 9.609 1 94.44 73 ILE A C 1
ATOM 579 O O . ILE A 1 73 ? 1.018 3.105 9.039 1 94.44 73 ILE A O 1
ATOM 583 N N . ARG A 1 74 ? 0.612 4.281 10.898 1 94.75 74 ARG A N 1
ATOM 584 C CA . ARG A 1 74 ? 0.761 3.113 11.766 1 94.75 74 ARG A CA 1
ATOM 585 C C . ARG A 1 74 ? -0.294 2.059 11.445 1 94.75 74 ARG A C 1
ATOM 587 O O . ARG A 1 74 ? 0.014 0.868 11.375 1 94.75 74 ARG A O 1
ATOM 594 N N . ARG A 1 75 ? -1.455 2.559 11.297 1 92.25 75 ARG A N 1
ATOM 595 C CA . ARG A 1 75 ? -2.541 1.646 10.953 1 92.25 75 ARG A CA 1
ATOM 596 C C . ARG A 1 75 ? -2.262 0.932 9.633 1 92.25 75 ARG A C 1
ATOM 598 O O . ARG A 1 75 ? -2.5 -0.271 9.516 1 92.25 75 ARG A O 1
ATOM 605 N N . LEU A 1 76 ? -1.806 1.653 8.711 1 90 76 LEU A N 1
ATOM 606 C CA . LEU A 1 76 ? -1.515 1.086 7.395 1 90 76 LEU A CA 1
ATOM 607 C C . LEU A 1 76 ? -0.411 0.038 7.488 1 90 76 LEU A C 1
ATOM 609 O O . LEU A 1 76 ? -0.521 -1.04 6.898 1 90 76 LEU A O 1
ATOM 613 N N . MET A 1 77 ? 0.636 0.371 8.211 1 91.12 77 MET A N 1
ATOM 614 C CA . MET A 1 77 ? 1.728 -0.58 8.406 1 91.12 77 MET A CA 1
ATOM 615 C C . MET A 1 77 ? 1.22 -1.873 9.031 1 91.12 77 MET A C 1
ATOM 617 O O . MET A 1 77 ? 1.604 -2.965 8.609 1 91.12 77 MET A O 1
ATOM 621 N N . GLU A 1 78 ? 0.38 -1.731 9.977 1 92 78 GLU A N 1
ATOM 622 C CA . GLU A 1 78 ? -0.176 -2.898 10.648 1 92 78 GLU A CA 1
ATOM 623 C C . GLU A 1 78 ? -1.057 -3.717 9.711 1 92 78 GLU A C 1
ATOM 625 O O . GLU A 1 78 ? -0.997 -4.949 9.711 1 92 78 GLU A O 1
ATOM 630 N N . LYS A 1 79 ? -1.828 -3.014 8.977 1 87.19 79 LYS A N 1
ATOM 631 C CA . LYS A 1 79 ? -2.697 -3.68 8.008 1 87.19 79 LYS A CA 1
ATOM 632 C C . LYS A 1 79 ? -1.882 -4.477 6.996 1 87.19 79 LYS A C 1
ATOM 634 O O . LYS A 1 79 ? -2.207 -5.629 6.695 1 87.19 79 LYS A O 1
ATOM 639 N N . TYR A 1 80 ? -0.868 -3.877 6.504 1 87.81 80 TYR A N 1
ATOM 640 C CA . TYR A 1 80 ? -0.035 -4.543 5.512 1 87.81 80 TYR A CA 1
ATOM 641 C C . TYR A 1 80 ? 0.667 -5.758 6.109 1 87.81 80 TYR A C 1
ATOM 643 O O . TYR A 1 80 ? 0.851 -6.773 5.438 1 87.81 80 TYR A O 1
ATOM 651 N N . GLU A 1 81 ? 1.093 -5.637 7.352 1 90.81 81 GLU A N 1
ATOM 652 C CA . GLU A 1 81 ? 1.724 -6.77 8.023 1 90.81 81 GLU A CA 1
ATOM 653 C C . GLU A 1 81 ? 0.743 -7.926 8.195 1 90.81 81 GLU A C 1
ATOM 655 O O . GLU A 1 81 ? 1.069 -9.07 7.887 1 90.81 81 GLU A O 1
ATOM 660 N N . ILE A 1 82 ? -0.458 -7.617 8.625 1 89.5 82 ILE A N 1
ATOM 661 C CA . ILE A 1 82 ? -1.46 -8.641 8.898 1 89.5 82 ILE A CA 1
ATOM 662 C C . ILE A 1 82 ? -1.898 -9.297 7.59 1 89.5 82 ILE A C 1
ATOM 664 O O . ILE A 1 82 ? -1.913 -10.523 7.473 1 89.5 82 ILE A O 1
ATOM 668 N N . ILE A 1 83 ? -2.238 -8.453 6.59 1 86.75 83 ILE A N 1
ATOM 669 C CA . ILE A 1 83 ? -2.723 -8.938 5.305 1 86.75 83 ILE A CA 1
ATOM 670 C C . ILE A 1 83 ? -1.612 -9.703 4.586 1 86.75 83 ILE A C 1
ATOM 672 O O . ILE A 1 83 ? -1.846 -10.781 4.043 1 86.75 83 ILE A O 1
ATOM 676 N N . GLY A 1 84 ? -0.436 -9.109 4.582 1 89.94 84 GLY A N 1
ATOM 677 C CA . GLY A 1 84 ? 0.691 -9.773 3.945 1 89.94 84 GLY A CA 1
ATOM 678 C C . GLY A 1 84 ? 0.974 -11.148 4.516 1 89.94 84 GLY A C 1
ATOM 679 O O . GLY A 1 84 ? 1.158 -12.109 3.766 1 89.94 84 GLY A O 1
ATOM 680 N N . ASN A 1 85 ? 1.005 -11.227 5.836 1 91.69 85 ASN A N 1
ATOM 681 C CA . ASN A 1 85 ? 1.27 -12.508 6.484 1 91.69 85 ASN A CA 1
ATOM 682 C C . ASN A 1 85 ? 0.167 -13.523 6.195 1 91.69 85 ASN A C 1
ATOM 684 O O . ASN A 1 85 ? 0.443 -14.711 5.996 1 91.69 85 ASN A O 1
ATOM 688 N N . SER A 1 86 ? -1.054 -13.023 6.23 1 87.56 86 SER A N 1
ATOM 689 C CA . SER A 1 86 ? -2.174 -13.898 5.898 1 87.56 86 SER A CA 1
ATOM 690 C C . SER A 1 86 ? -2.053 -14.43 4.477 1 87.56 86 SER A C 1
ATOM 692 O O . SER A 1 86 ? -2.33 -15.609 4.223 1 87.56 86 SER A O 1
ATOM 694 N N . PHE A 1 87 ? -1.683 -13.625 3.584 1 89.62 87 PHE A N 1
ATOM 695 C CA . PHE A 1 87 ? -1.489 -13.992 2.186 1 89.62 87 PHE A CA 1
ATOM 696 C C . PHE A 1 87 ? -0.406 -15.062 2.051 1 89.62 87 PHE A C 1
ATOM 698 O O . PHE A 1 87 ? -0.61 -16.078 1.39 1 89.62 87 PHE A O 1
ATOM 705 N N . ILE A 1 88 ? 0.685 -14.836 2.668 1 90.94 88 ILE A N 1
ATOM 706 C CA . ILE A 1 88 ? 1.813 -15.758 2.586 1 90.94 88 ILE A CA 1
ATOM 707 C C . ILE A 1 88 ? 1.422 -17.109 3.176 1 90.94 88 ILE A C 1
ATOM 709 O O . ILE A 1 88 ? 1.785 -18.156 2.639 1 90.94 88 ILE A O 1
ATOM 713 N N . GLU A 1 89 ? 0.741 -17.078 4.297 1 90.75 89 GLU A N 1
ATOM 714 C CA . GLU A 1 89 ? 0.295 -18.328 4.93 1 90.75 89 GLU A CA 1
ATOM 715 C C . GLU A 1 89 ? -0.586 -19.141 3.988 1 90.75 89 GLU A C 1
ATOM 717 O O . GLU A 1 89 ? -0.44 -20.359 3.895 1 90.75 89 GLU A O 1
ATOM 722 N N . GLU A 1 90 ? -1.46 -18.453 3.262 1 85.69 90 GLU A N 1
ATOM 723 C CA . GLU A 1 90 ? -2.365 -19.125 2.334 1 85.69 90 GLU A CA 1
ATOM 724 C C . GLU A 1 90 ? -1.608 -19.688 1.132 1 85.69 90 GLU A C 1
ATOM 726 O O . GLU A 1 90 ? -1.905 -20.781 0.66 1 85.69 90 GLU A O 1
ATOM 731 N N . LEU A 1 91 ? -0.675 -18.953 0.651 1 89.06 91 LEU A N 1
ATOM 732 C CA . LEU A 1 91 ? 0.146 -19.406 -0.465 1 89.06 91 LEU A CA 1
ATOM 733 C C . LEU A 1 91 ? 0.968 -20.625 -0.069 1 89.06 91 LEU A C 1
ATOM 735 O O . LEU A 1 91 ? 1.288 -21.469 -0.915 1 89.06 91 LEU A O 1
ATOM 739 N N . SER A 1 92 ? 1.29 -20.656 1.214 1 88.31 92 SER A N 1
ATOM 740 C CA . SER A 1 92 ? 2.15 -21.719 1.701 1 88.31 92 SER A CA 1
ATOM 741 C C . SER A 1 92 ? 1.343 -22.969 2.031 1 88.31 92 SER A C 1
ATOM 743 O O . SER A 1 92 ? 1.882 -24.078 2.041 1 88.31 92 SER A O 1
ATOM 745 N N . SER A 1 93 ? 0.111 -22.812 2.521 1 80.44 93 SER A N 1
ATOM 746 C CA . SER A 1 93 ? -0.734 -23.938 2.92 1 80.44 93 SER A CA 1
ATOM 747 C C . SER A 1 93 ? -1.229 -24.719 1.707 1 80.44 93 SER A C 1
ATOM 749 O O . SER A 1 93 ? -1.601 -25.891 1.823 1 80.44 93 SER A O 1
ATOM 751 N N . LEU A 1 94 ? -1.577 -24.062 0.665 1 62.28 94 LEU A N 1
ATOM 752 C CA . LEU A 1 94 ? -2.172 -24.781 -0.46 1 62.28 94 LEU A CA 1
ATOM 753 C C . LEU A 1 94 ? -1.267 -25.922 -0.926 1 62.28 94 LEU A C 1
ATOM 755 O O . LEU A 1 94 ? -0.082 -25.703 -1.193 1 62.28 94 LEU A O 1
ATOM 759 N N . LYS A 1 95 ? -1.581 -27.141 -0.263 1 52.12 95 LYS A N 1
ATOM 760 C CA . LYS A 1 95 ? -1.142 -28.469 -0.721 1 52.12 95 LYS A CA 1
ATOM 761 C C . LYS A 1 95 ? -1.239 -28.578 -2.24 1 52.12 95 LYS A C 1
ATOM 763 O O . LYS A 1 95 ? -2.268 -28.234 -2.828 1 52.12 95 LYS A O 1
ATOM 768 N N . VAL A 1 96 ? -0.104 -28.406 -2.982 1 45.66 96 VAL A N 1
ATOM 769 C CA . VAL A 1 96 ? -0.075 -28.922 -4.348 1 45.66 96 VAL A CA 1
ATOM 770 C C . VAL A 1 96 ? -0.887 -30.219 -4.426 1 45.66 96 VAL A C 1
ATOM 772 O O . VAL A 1 96 ? -0.602 -31.172 -3.715 1 45.66 96 VAL A O 1
ATOM 775 N N . ASN A 1 97 ? -2.225 -30.203 -4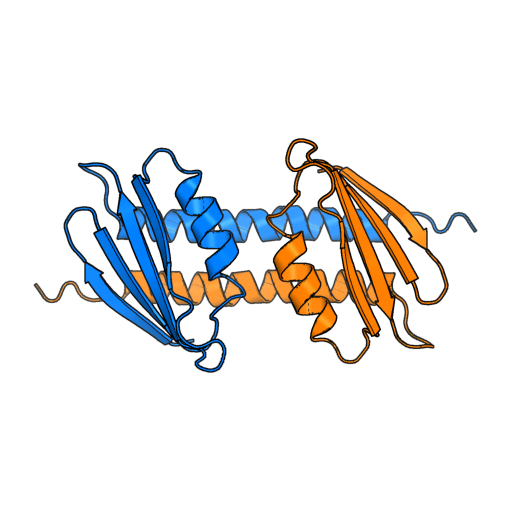.406 1 36.97 97 ASN A N 1
ATOM 776 C CA . ASN A 1 97 ? -2.77 -31.5 -4.789 1 36.97 97 ASN A CA 1
ATOM 777 C C . ASN A 1 97 ? -2.074 -32.062 -6.031 1 36.97 97 ASN A C 1
ATOM 779 O O . ASN A 1 97 ? -2.209 -31.5 -7.125 1 36.97 97 ASN A O 1
ATOM 783 N N . HIS A 1 98 ? -0.786 -32.25 -6.004 1 29.42 98 HIS A N 1
ATOM 784 C CA . HIS A 1 98 ? -0.486 -33.344 -6.922 1 29.42 98 HIS A CA 1
ATOM 785 C C . HIS A 1 98 ? -1.268 -34.594 -6.559 1 29.42 98 HIS A C 1
ATOM 787 O O . HIS A 1 98 ? -1.462 -34.875 -5.375 1 29.42 98 HIS A O 1
ATOM 793 N N . MET B 1 1 ? -10.039 -11.805 5.297 1 74.62 1 MET B N 1
ATOM 794 C CA . MET B 1 1 ? -9.594 -11.914 3.912 1 74.62 1 MET B CA 1
ATOM 795 C C . MET B 1 1 ? -9.461 -13.375 3.498 1 74.62 1 MET B C 1
ATOM 797 O O . MET B 1 1 ? -8.953 -14.203 4.266 1 74.62 1 MET B O 1
ATOM 801 N N . GLU B 1 2 ? -10.188 -13.633 2.449 1 83.44 2 GLU B N 1
ATOM 802 C CA . GLU B 1 2 ? -10.117 -14.984 1.896 1 83.44 2 GLU B CA 1
ATOM 803 C C . GLU B 1 2 ? -9.227 -15.023 0.656 1 83.44 2 GLU B C 1
ATOM 805 O O . GLU B 1 2 ? -9.344 -14.172 -0.226 1 83.44 2 GLU B O 1
ATOM 810 N N . ILE B 1 3 ? -8.289 -15.922 0.67 1 87.94 3 ILE B N 1
ATOM 811 C CA . ILE B 1 3 ? -7.348 -16.062 -0.437 1 87.94 3 ILE B CA 1
ATOM 812 C C . ILE B 1 3 ? -7.375 -17.5 -0.958 1 87.94 3 ILE B C 1
ATOM 814 O O . ILE B 1 3 ? -7.305 -18.453 -0.178 1 87.94 3 ILE B O 1
ATOM 818 N N . GLU B 1 4 ? -7.613 -17.562 -2.213 1 90.12 4 GLU B N 1
ATOM 819 C CA . GLU B 1 4 ? -7.664 -18.875 -2.838 1 90.12 4 GLU B CA 1
ATOM 820 C C . GLU B 1 4 ? -6.801 -18.922 -4.098 1 90.12 4 GLU B C 1
ATOM 822 O O . GLU B 1 4 ? -6.938 -18.078 -4.98 1 90.12 4 GLU B O 1
ATOM 827 N N . VAL B 1 5 ? -5.945 -19.859 -4.188 1 93.25 5 VAL B N 1
ATOM 828 C CA . VAL B 1 5 ? -5.234 -20.094 -5.438 1 93.25 5 VAL B CA 1
ATOM 829 C C . VAL B 1 5 ? -6.141 -20.844 -6.414 1 93.25 5 VAL B C 1
ATOM 831 O O . VAL B 1 5 ? -6.477 -22.016 -6.188 1 93.25 5 VAL B O 1
ATOM 834 N N . VAL B 1 6 ? -6.441 -20.203 -7.461 1 93.12 6 VAL B N 1
ATOM 835 C CA . VAL B 1 6 ? -7.461 -20.781 -8.336 1 93.12 6 VAL B CA 1
ATOM 836 C C . VAL B 1 6 ? -6.793 -21.484 -9.516 1 93.12 6 VAL B C 1
ATOM 838 O O . VAL B 1 6 ? -7.387 -22.375 -10.125 1 93.12 6 VAL B O 1
ATOM 841 N N . ASP B 1 7 ? -5.664 -21.094 -9.875 1 93.38 7 ASP B N 1
ATOM 842 C CA . ASP B 1 7 ? -4.914 -21.703 -10.961 1 93.38 7 ASP B CA 1
ATOM 843 C C . ASP B 1 7 ? -3.41 -21.516 -10.773 1 93.38 7 ASP B C 1
ATOM 845 O O . ASP B 1 7 ? -2.967 -20.453 -10.344 1 93.38 7 ASP B O 1
ATOM 849 N N . VAL B 1 8 ? -2.67 -22.547 -10.969 1 93 8 VAL B N 1
ATOM 850 C CA . VAL B 1 8 ? -1.217 -22.438 -10.898 1 93 8 VAL B CA 1
ATOM 851 C C . VAL B 1 8 ? -0.575 -23.344 -11.945 1 93 8 VAL B C 1
ATOM 853 O O . VAL B 1 8 ? -0.991 -24.484 -12.125 1 93 8 VAL B O 1
ATOM 856 N N . SER B 1 9 ? 0.211 -22.781 -12.727 1 94.5 9 SER B N 1
ATOM 857 C CA . SER B 1 9 ? 1.038 -23.531 -13.672 1 94.5 9 SER B CA 1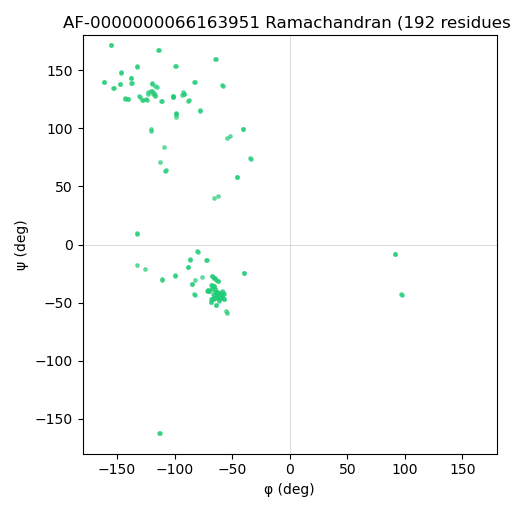
ATOM 858 C C . SER B 1 9 ? 2.518 -23.422 -13.32 1 94.5 9 SER B C 1
ATOM 860 O O . SER B 1 9 ? 2.867 -23.062 -12.195 1 94.5 9 SER B O 1
ATOM 862 N N . ARG B 1 10 ? 3.34 -23.75 -14.328 1 95.12 10 ARG B N 1
ATOM 863 C CA . ARG B 1 10 ? 4.777 -23.719 -14.078 1 95.12 10 ARG B CA 1
ATOM 864 C C . ARG B 1 10 ? 5.258 -22.281 -13.867 1 95.12 10 ARG B C 1
ATOM 866 O O . ARG B 1 10 ? 6.145 -22.031 -13.047 1 95.12 10 ARG B O 1
ATOM 873 N N . ASN B 1 11 ? 4.598 -21.328 -14.625 1 97.56 11 ASN B N 1
ATOM 874 C CA . ASN B 1 11 ? 5.133 -19.969 -14.531 1 97.56 11 ASN B CA 1
ATOM 875 C C . ASN B 1 11 ? 4.023 -18.938 -14.305 1 97.56 11 ASN B C 1
ATOM 877 O O . ASN B 1 11 ? 4.25 -17.734 -14.43 1 97.56 11 ASN B O 1
ATOM 881 N N . GLU B 1 12 ? 2.822 -19.469 -14.023 1 97.69 12 GLU B N 1
ATOM 882 C CA . GLU B 1 12 ? 1.707 -18.547 -13.805 1 97.69 12 GLU B CA 1
ATOM 883 C C . GLU B 1 12 ? 0.931 -18.922 -12.539 1 97.69 12 GLU B C 1
ATOM 885 O O . GLU B 1 12 ? 0.902 -20.094 -12.148 1 97.69 12 GLU B O 1
ATOM 890 N N . ILE B 1 13 ? 0.315 -17.938 -11.961 1 96.88 13 ILE B N 1
ATOM 891 C CA . ILE B 1 13 ? -0.55 -18.203 -10.812 1 96.88 13 ILE B CA 1
ATOM 892 C C . ILE B 1 13 ? -1.703 -17.203 -10.805 1 96.88 13 ILE B C 1
ATOM 894 O O . ILE B 1 13 ? -1.525 -16.031 -11.172 1 96.88 13 ILE B O 1
ATOM 898 N N . ARG B 1 14 ? -2.867 -17.672 -10.508 1 95.62 14 ARG B N 1
ATOM 899 C CA . ARG B 1 14 ? -4.059 -16.859 -10.289 1 95.62 14 ARG B CA 1
ATOM 900 C C . ARG B 1 14 ? -4.586 -17.031 -8.867 1 95.62 14 ARG B C 1
ATOM 902 O O . ARG B 1 14 ? -4.754 -18.156 -8.391 1 95.62 14 ARG B O 1
ATOM 909 N N . VAL B 1 15 ? -4.812 -15.914 -8.25 1 93.38 15 VAL B N 1
ATOM 910 C CA . VAL B 1 15 ? -5.234 -15.938 -6.852 1 93.38 15 VAL B CA 1
ATOM 911 C C . VAL B 1 15 ? -6.504 -15.102 -6.68 1 93.38 15 VAL B C 1
ATOM 913 O O . VAL B 1 15 ? -6.527 -13.922 -7.035 1 93.38 15 VAL B O 1
ATOM 916 N N . LEU B 1 16 ? -7.52 -15.703 -6.145 1 90.56 16 LEU B N 1
ATOM 917 C CA . LEU B 1 16 ? -8.758 -15.016 -5.809 1 90.56 16 LEU B CA 1
ATOM 918 C C . LEU B 1 16 ? -8.695 -14.43 -4.402 1 90.56 16 LEU B C 1
ATOM 920 O O . LEU B 1 16 ? -8.344 -15.125 -3.451 1 90.56 16 LEU B O 1
ATOM 924 N N . ILE B 1 17 ? -8.906 -13.211 -4.316 1 88.56 17 ILE B N 1
ATOM 925 C CA . ILE B 1 17 ? -8.867 -12.523 -3.031 1 88.56 17 ILE B CA 1
ATOM 926 C C . ILE B 1 17 ? -10.227 -11.883 -2.748 1 88.56 17 ILE B C 1
ATOM 928 O O . ILE B 1 17 ? -10.773 -11.18 -3.6 1 88.56 17 ILE B O 1
ATOM 932 N N . ARG B 1 18 ? -10.758 -12.078 -1.561 1 83.38 18 ARG B N 1
ATOM 933 C CA . ARG B 1 18 ? -12.023 -11.492 -1.125 1 83.38 18 ARG B CA 1
ATOM 934 C C . ARG B 1 18 ? -11.82 -10.602 0.094 1 83.38 18 ARG B C 1
ATOM 936 O O . ARG B 1 18 ? -11.109 -10.977 1.033 1 83.38 18 ARG B O 1
ATOM 943 N N . GLY B 1 19 ? -12.508 -9.391 0.142 1 75.88 19 GLY B N 1
ATOM 944 C CA . GLY B 1 19 ? -12.5 -8.5 1.292 1 75.88 19 GLY B CA 1
ATOM 945 C C . GLY B 1 19 ? -11.484 -7.383 1.177 1 75.88 19 GLY B C 1
ATOM 946 O O . GLY B 1 19 ? -11.617 -6.34 1.825 1 75.88 19 GLY B O 1
ATOM 947 N N . GLU B 1 20 ? -10.219 -7.578 0.703 1 64.5 20 GLU B N 1
ATOM 948 C CA . GLU B 1 20 ? -9.203 -6.535 0.554 1 64.5 20 GLU B CA 1
ATOM 949 C C . GLU B 1 20 ? -8.953 -6.215 -0.917 1 64.5 20 GLU B C 1
ATOM 951 O O . GLU B 1 20 ? -8.359 -7.016 -1.64 1 64.5 20 GLU B O 1
ATOM 956 N N . THR B 1 21 ? -9.75 -5.398 -1.455 1 58.16 21 THR B N 1
ATOM 957 C CA . THR B 1 21 ? -9.672 -5.289 -2.908 1 58.16 21 THR B CA 1
ATOM 958 C C . THR B 1 21 ? -8.531 -4.359 -3.32 1 58.16 21 THR B C 1
ATOM 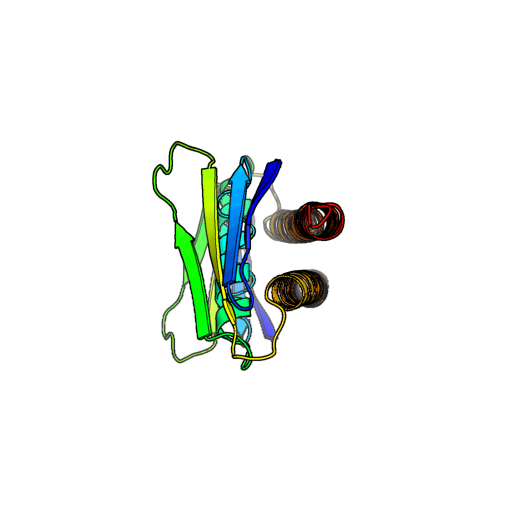960 O O . THR B 1 21 ? -7.875 -4.586 -4.336 1 58.16 21 THR B O 1
ATOM 963 N N . HIS B 1 22 ? -8.242 -3.412 -2.523 1 67.06 22 HIS B N 1
ATOM 964 C CA . HIS B 1 22 ? -7.367 -2.451 -3.189 1 67.06 22 HIS B CA 1
ATOM 965 C C . HIS B 1 22 ? -6.176 -2.088 -2.312 1 67.06 22 HIS B C 1
ATOM 967 O O . HIS B 1 22 ? -5.094 -1.786 -2.82 1 67.06 22 HIS B O 1
ATOM 973 N N . THR B 1 23 ? -6.281 -2.367 -1.081 1 71 23 THR B N 1
ATOM 974 C CA . THR B 1 23 ? -5.281 -1.853 -0.154 1 71 23 THR B CA 1
ATOM 975 C C . THR B 1 23 ? -3.914 -2.471 -0.435 1 71 23 THR B C 1
ATOM 977 O O . THR B 1 23 ? -2.918 -1.756 -0.565 1 71 23 THR B O 1
ATOM 980 N N . LEU B 1 24 ? -3.887 -3.686 -0.811 1 77.31 24 LEU B N 1
ATOM 981 C CA . LEU B 1 24 ? -2.611 -4.379 -0.958 1 77.31 24 LEU B CA 1
ATOM 982 C C . LEU B 1 24 ? -2.314 -4.664 -2.428 1 77.31 24 LEU B C 1
ATOM 984 O O . LEU B 1 24 ? -1.154 -4.664 -2.842 1 77.31 24 LEU B O 1
ATOM 988 N N . LEU B 1 25 ? -3.371 -4.863 -3.217 1 82.81 25 LEU B N 1
ATOM 989 C CA . LEU B 1 25 ? -3.166 -5.43 -4.543 1 82.81 25 LEU B CA 1
ATOM 990 C C . LEU B 1 25 ? -2.482 -4.426 -5.465 1 82.81 25 LEU B C 1
ATOM 992 O O . LEU B 1 25 ? -1.608 -4.797 -6.254 1 82.81 25 LEU B O 1
ATOM 996 N N . SER B 1 26 ? -2.906 -3.189 -5.305 1 83.31 26 SER B N 1
ATOM 997 C CA . SER B 1 26 ? -2.338 -2.188 -6.203 1 83.31 26 SER B CA 1
ATOM 998 C C . SER B 1 26 ? -0.836 -2.039 -5.984 1 83.31 26 SER B C 1
ATOM 1000 O O . SER B 1 26 ? -0.051 -2.172 -6.926 1 83.31 26 SER B O 1
ATOM 1002 N N . PRO B 1 27 ? -0.417 -1.827 -4.754 1 86.19 27 PRO B N 1
ATOM 1003 C CA . PRO B 1 27 ? 1.031 -1.707 -4.57 1 86.19 27 PRO B CA 1
ATOM 1004 C C . PRO B 1 27 ? 1.77 -3.02 -4.824 1 86.19 27 PRO B C 1
ATOM 1006 O O . PRO B 1 27 ? 2.916 -3.008 -5.277 1 86.19 27 PRO B O 1
ATOM 1009 N N . LEU B 1 28 ? 1.128 -4.094 -4.641 1 90.44 28 LEU B N 1
ATOM 1010 C CA . LEU B 1 28 ? 1.747 -5.395 -4.875 1 90.44 28 LEU B CA 1
ATOM 1011 C C . LEU B 1 28 ? 2.016 -5.605 -6.359 1 90.44 28 LEU B C 1
ATOM 1013 O O . LEU B 1 28 ? 3.1 -6.059 -6.742 1 90.44 28 LEU B O 1
ATOM 1017 N N . VAL B 1 29 ? 1.039 -5.309 -7.172 1 91 29 VAL B N 1
ATOM 1018 C CA . VAL B 1 29 ? 1.172 -5.469 -8.617 1 91 29 VAL B CA 1
ATOM 1019 C C . VAL B 1 29 ? 2.279 -4.555 -9.133 1 91 29 VAL B C 1
ATOM 1021 O O . VAL B 1 29 ? 3.078 -4.957 -9.984 1 91 29 VAL B O 1
ATOM 1024 N N . GLU B 1 30 ? 2.324 -3.348 -8.633 1 87.69 30 GLU B N 1
ATOM 1025 C CA . GLU B 1 30 ? 3.412 -2.443 -8.992 1 87.69 30 GLU B CA 1
ATOM 1026 C C . GLU B 1 30 ? 4.77 -3.033 -8.625 1 87.69 30 GLU B C 1
ATOM 1028 O O . GLU B 1 30 ? 5.711 -2.99 -9.414 1 87.69 30 GLU B O 1
ATOM 1033 N N . GLU B 1 31 ? 4.879 -3.584 -7.418 1 90.81 31 GLU B N 1
ATOM 1034 C CA . GLU B 1 31 ? 6.113 -4.211 -6.953 1 90.81 31 GLU B CA 1
ATOM 1035 C C . GLU B 1 31 ? 6.488 -5.402 -7.832 1 90.81 31 GLU B C 1
ATOM 1037 O O . GLU B 1 31 ? 7.641 -5.535 -8.25 1 90.81 31 GLU B O 1
ATOM 1042 N N . LEU B 1 32 ? 5.547 -6.219 -8.133 1 96.06 32 LEU B N 1
ATOM 1043 C CA . LEU B 1 32 ? 5.773 -7.398 -8.961 1 96.06 32 LEU B CA 1
ATOM 1044 C C . LEU B 1 32 ? 6.309 -7 -10.336 1 96.06 32 LEU B C 1
ATOM 1046 O O . LEU B 1 32 ? 7.281 -7.582 -10.82 1 96.06 32 LEU B O 1
ATOM 1050 N N . ASN B 1 33 ? 5.715 -5.996 -10.891 1 95.19 33 ASN B N 1
ATOM 1051 C CA . ASN B 1 33 ? 6.078 -5.574 -12.242 1 95.19 33 ASN B CA 1
ATOM 1052 C C . ASN B 1 33 ? 7.449 -4.898 -12.266 1 95.19 33 ASN B C 1
ATOM 1054 O O . ASN B 1 33 ? 8.039 -4.715 -13.336 1 95.19 33 ASN B O 1
ATOM 1058 N N . SER B 1 34 ? 7.902 -4.574 -11.133 1 91.56 34 SER B N 1
ATOM 1059 C CA . SER B 1 34 ? 9.227 -3.965 -11.055 1 91.56 34 SER B CA 1
ATOM 1060 C C . SER B 1 34 ? 10.32 -5.027 -10.977 1 91.56 34 SER B C 1
ATOM 1062 O O . SER B 1 34 ? 11.508 -4.715 -11.094 1 91.56 34 SER B O 1
ATOM 1064 N N . LEU B 1 35 ? 9.969 -6.289 -10.734 1 94.88 35 LEU B N 1
ATOM 1065 C CA . LEU B 1 35 ? 10.93 -7.383 -10.586 1 94.88 35 LEU B CA 1
ATOM 1066 C C . LEU B 1 35 ? 11.344 -7.926 -11.945 1 94.88 35 LEU B C 1
ATOM 1068 O O . LEU B 1 35 ? 10.508 -8.102 -12.836 1 94.88 35 LEU B O 1
ATOM 1072 N N . ASP B 1 36 ? 12.555 -8.211 -12.047 1 96.06 36 ASP B N 1
ATOM 1073 C CA . ASP B 1 36 ? 13.094 -8.734 -13.305 1 96.06 36 ASP B CA 1
ATOM 1074 C C . ASP B 1 36 ? 12.516 -10.109 -13.625 1 96.06 36 ASP B C 1
ATOM 1076 O O . ASP B 1 36 ? 12.352 -10.461 -14.797 1 96.06 36 ASP B O 1
ATOM 1080 N N . GLU B 1 37 ? 12.164 -10.828 -12.648 1 97.06 37 GLU B N 1
ATOM 1081 C CA . GLU B 1 37 ? 11.703 -12.203 -12.82 1 97.06 37 GLU B CA 1
ATOM 1082 C C . GLU B 1 37 ? 10.25 -12.242 -13.273 1 97.06 37 GLU B C 1
ATOM 1084 O O . GLU B 1 37 ? 9.75 -13.297 -13.68 1 97.06 37 GLU B O 1
ATOM 1089 N N . VAL B 1 38 ? 9.57 -11.117 -13.32 1 98.25 38 VAL B N 1
ATOM 1090 C CA . VAL B 1 38 ? 8.141 -11.07 -13.625 1 98.25 38 VAL B CA 1
ATOM 1091 C C . VAL B 1 38 ? 7.934 -10.656 -15.078 1 98.25 38 VAL B C 1
ATOM 1093 O O . VAL B 1 38 ? 8.531 -9.688 -15.547 1 98.25 38 VAL B O 1
ATOM 1096 N N . GLU B 1 39 ? 7.215 -11.391 -15.773 1 98.38 39 GLU B N 1
ATOM 1097 C CA . GLU B 1 39 ? 6.828 -11.008 -17.125 1 98.38 39 GLU B CA 1
ATOM 1098 C C . GLU B 1 39 ? 5.617 -10.078 -17.125 1 98.38 39 GLU B C 1
ATOM 1100 O O . GLU B 1 39 ? 5.57 -9.109 -17.875 1 98.38 39 GLU B O 1
ATOM 1105 N N . PHE B 1 40 ? 4.699 -10.461 -16.281 1 98.06 40 PHE B N 1
ATOM 1106 C CA . PHE B 1 40 ? 3.498 -9.641 -16.188 1 98.06 40 PHE B CA 1
ATOM 1107 C C . PHE B 1 40 ? 2.752 -9.922 -14.891 1 98.06 40 PHE B C 1
ATOM 1109 O O . PHE B 1 40 ? 2.656 -11.078 -14.461 1 98.06 40 PHE B O 1
ATOM 1116 N N . ALA B 1 41 ? 2.219 -8.875 -14.242 1 97.75 41 ALA B N 1
ATOM 1117 C CA . ALA B 1 41 ? 1.311 -9.016 -13.109 1 97.75 41 ALA B CA 1
ATOM 1118 C C . ALA B 1 41 ? 0.151 -8.023 -13.211 1 97.75 41 ALA B C 1
ATOM 1120 O O . ALA B 1 41 ? 0.34 -6.879 -13.625 1 97.75 41 ALA B O 1
ATOM 1121 N N . GLY B 1 42 ? -0.958 -8.422 -12.914 1 93.88 42 GLY B N 1
ATOM 1122 C CA . GLY B 1 42 ? -2.152 -7.594 -12.922 1 93.88 42 GLY B CA 1
ATOM 1123 C C . GLY B 1 42 ? -3.234 -8.094 -11.984 1 93.88 42 GLY B C 1
ATOM 1124 O O . GLY B 1 42 ? -3.043 -9.086 -11.289 1 93.88 42 GLY B O 1
ATOM 1125 N N . TYR B 1 43 ? -4.215 -7.363 -11.805 1 90.75 43 TYR B N 1
ATOM 1126 C CA . TYR B 1 43 ? -5.379 -7.793 -11.039 1 90.75 43 TYR B CA 1
ATOM 1127 C C . TYR B 1 43 ? -6.656 -7.176 -11.602 1 90.75 43 TYR B C 1
ATOM 1129 O O . TYR B 1 43 ? -6.613 -6.133 -12.258 1 90.75 43 TYR B O 1
ATOM 1137 N N . ASP B 1 44 ? -7.738 -7.879 -11.492 1 81.12 44 ASP B N 1
ATOM 1138 C CA . ASP B 1 44 ? -9.039 -7.426 -11.977 1 81.12 44 ASP B CA 1
ATOM 1139 C C . ASP B 1 44 ? -9.828 -6.727 -10.875 1 81.12 44 ASP B C 1
ATOM 1141 O O . ASP B 1 44 ? -9.711 -7.094 -9.703 1 81.12 44 ASP B O 1
ATOM 1145 N N . VAL B 1 45 ? -10.312 -5.449 -11.281 1 68.12 45 VAL B N 1
ATOM 1146 C CA . VAL B 1 45 ? -11.273 -4.852 -10.359 1 68.12 45 VAL B CA 1
ATOM 1147 C C . VAL B 1 45 ? -12.672 -4.883 -10.969 1 68.12 45 VAL B C 1
ATOM 1149 O O . VAL B 1 45 ? -13.141 -3.877 -11.516 1 68.12 45 VAL B O 1
ATOM 1152 N N . PRO B 1 46 ? -13.188 -6.008 -11.211 1 61.03 46 PRO B N 1
ATOM 1153 C CA . PRO B 1 46 ? -14.43 -6.027 -11.992 1 61.03 46 PRO B CA 1
ATOM 1154 C C . PRO B 1 46 ? -15.531 -5.168 -11.375 1 61.03 46 PRO B C 1
ATOM 1156 O O . PRO B 1 46 ? -16.312 -4.539 -12.102 1 61.03 46 PRO B O 1
ATOM 1159 N N . HIS B 1 47 ? -15.961 -5.445 -10.008 1 63.38 47 HIS B N 1
ATOM 1160 C CA . HIS B 1 47 ? -17.078 -4.723 -9.406 1 63.38 47 HIS B CA 1
ATOM 1161 C C . HIS B 1 47 ? -16.641 -3.967 -8.156 1 63.38 47 HIS B C 1
ATOM 1163 O O . HIS B 1 47 ? -16.516 -4.559 -7.086 1 63.38 47 HIS B O 1
ATOM 1169 N N . PRO B 1 48 ? -16.391 -2.691 -8.375 1 55.56 48 PRO B N 1
ATOM 1170 C CA . PRO B 1 48 ? -16.047 -1.899 -7.191 1 55.56 48 PRO B CA 1
ATOM 1171 C C . PRO B 1 48 ? -16.891 -2.27 -5.969 1 55.56 48 PRO B C 1
ATOM 1173 O O . PRO B 1 48 ? -16.422 -2.135 -4.832 1 55.56 48 PRO B O 1
ATOM 1176 N N . LEU B 1 49 ? -18.047 -2.816 -6.395 1 58.47 49 LEU B N 1
ATOM 1177 C CA . LEU B 1 49 ? -18.984 -3.129 -5.309 1 58.47 49 LEU B CA 1
ATOM 1178 C C . LEU B 1 49 ? -18.719 -4.531 -4.766 1 58.47 49 LEU B C 1
ATOM 1180 O O . LEU B 1 49 ? -19.156 -4.859 -3.656 1 58.47 49 LEU B O 1
ATOM 1184 N N . LYS B 1 50 ? -18.031 -5.336 -5.559 1 62.66 50 LYS B N 1
ATOM 1185 C CA . LYS B 1 50 ? -17.734 -6.66 -5.023 1 62.66 50 LYS B CA 1
ATOM 1186 C C . LYS B 1 50 ? -16.312 -6.715 -4.461 1 62.66 50 LYS B C 1
ATOM 1188 O O . LYS B 1 50 ? -15.367 -6.266 -5.109 1 62.66 50 LYS B O 1
ATOM 1193 N N . GLU B 1 51 ? -16.141 -6.859 -3.266 1 72.44 51 GLU B N 1
ATOM 1194 C CA . GLU B 1 51 ? -14.867 -6.969 -2.566 1 72.44 51 GLU B CA 1
ATOM 1195 C C . GLU B 1 51 ? -14.125 -8.242 -2.967 1 72.44 51 GLU B C 1
ATOM 1197 O O . GLU B 1 51 ? -13.758 -9.047 -2.109 1 72.44 51 GLU B O 1
ATOM 1202 N N . GLU B 1 52 ? -14.227 -8.539 -4.441 1 80.44 52 GLU B N 1
ATOM 1203 C CA . GLU B 1 52 ? -13.5 -9.695 -4.957 1 80.44 52 GLU B CA 1
ATOM 1204 C C . GLU B 1 52 ? -12.539 -9.289 -6.07 1 80.44 52 GLU B C 1
ATOM 1206 O O . GLU B 1 52 ? -12.906 -8.531 -6.969 1 80.44 52 GLU B O 1
ATOM 1211 N N . SER B 1 53 ? -11.312 -9.727 -5.996 1 86.56 53 SER B N 1
ATOM 1212 C CA . SER B 1 53 ? -10.297 -9.422 -6.996 1 86.56 53 SER B CA 1
ATOM 1213 C C . SER B 1 53 ? -9.461 -10.656 -7.328 1 86.56 53 SER B C 1
ATOM 1215 O O . SER B 1 53 ? -9.242 -11.516 -6.473 1 86.56 53 SER B O 1
ATOM 1217 N N . VAL B 1 54 ? -9.117 -10.742 -8.57 1 89.88 54 VAL B N 1
ATOM 1218 C CA . VAL B 1 54 ? -8.25 -11.844 -8.984 1 89.88 54 VAL B CA 1
ATOM 1219 C C . VAL B 1 54 ? -6.879 -11.297 -9.383 1 89.88 54 VAL B C 1
ATOM 1221 O O . VAL B 1 54 ? -6.773 -10.445 -10.266 1 89.88 54 VAL B O 1
ATOM 1224 N N . LEU B 1 55 ? -5.871 -11.773 -8.766 1 94 55 LEU B N 1
ATOM 1225 C CA . LEU B 1 55 ? -4.484 -11.445 -9.102 1 94 55 LEU B CA 1
ATOM 1226 C C . LEU B 1 55 ? -3.91 -12.461 -10.086 1 94 55 LEU B C 1
ATOM 1228 O O . LEU B 1 55 ? -4.117 -13.664 -9.93 1 94 55 LEU B O 1
ATOM 1232 N N . PHE B 1 56 ? -3.314 -11.906 -11.102 1 96.38 56 PHE B N 1
ATOM 1233 C CA . PHE B 1 56 ? -2.629 -12.734 -12.086 1 96.38 56 PHE B CA 1
ATOM 1234 C C . PHE B 1 56 ? -1.137 -12.43 -12.109 1 96.38 56 PHE B C 1
ATOM 1236 O O . PHE B 1 56 ? -0.735 -11.266 -12.07 1 96.38 56 PHE B O 1
ATOM 1243 N N . LEU B 1 57 ? -0.334 -13.469 -12.156 1 98.12 57 LEU B N 1
ATOM 1244 C CA . LEU B 1 57 ? 1.115 -13.305 -12.188 1 98.12 57 LEU B CA 1
ATOM 1245 C C . LEU B 1 57 ? 1.76 -14.312 -13.133 1 98.12 57 LEU B C 1
ATOM 1247 O O . LEU B 1 57 ? 1.455 -15.508 -13.078 1 98.12 57 LEU B O 1
ATOM 1251 N N . ARG B 1 58 ? 2.512 -13.82 -14.055 1 98.62 58 ARG B N 1
ATOM 1252 C CA . ARG B 1 58 ? 3.346 -14.648 -14.914 1 98.62 58 ARG B CA 1
ATOM 1253 C C . ARG B 1 58 ? 4.824 -14.336 -14.719 1 98.62 58 ARG B C 1
ATOM 1255 O O . ARG B 1 58 ? 5.23 -13.172 -14.781 1 98.62 58 ARG B O 1
ATOM 1262 N N . VAL B 1 59 ? 5.617 -15.367 -14.477 1 98.5 59 VAL B N 1
ATOM 1263 C CA . VAL B 1 59 ? 7.047 -15.164 -14.25 1 98.5 59 VAL B CA 1
ATOM 1264 C C . VAL B 1 59 ? 7.844 -15.805 -15.383 1 98.5 59 VAL B C 1
ATOM 1266 O O . VAL B 1 59 ? 7.281 -16.516 -16.234 1 98.5 59 VAL B O 1
ATOM 1269 N N . LYS B 1 60 ? 9.117 -15.469 -15.438 1 98.12 60 LYS B N 1
ATOM 1270 C CA . LYS B 1 60 ? 10 -16.016 -16.453 1 98.12 60 LYS B CA 1
ATOM 1271 C C . LYS B 1 60 ? 10.156 -17.516 -16.297 1 98.12 60 LYS B C 1
ATOM 1273 O O . LYS B 1 60 ? 9.945 -18.062 -15.219 1 98.12 60 LYS B O 1
ATOM 1278 N N . GLU B 1 61 ? 10.57 -18.125 -17.391 1 95.75 61 GLU B N 1
ATOM 1279 C CA . GLU B 1 61 ? 10.766 -19.578 -17.391 1 95.75 61 GLU B CA 1
ATOM 1280 C C . GLU B 1 61 ? 11.781 -20 -16.328 1 95.75 61 GLU B C 1
ATOM 1282 O O . GLU B 1 61 ? 12.805 -19.344 -16.156 1 95.75 61 GLU B O 1
ATOM 1287 N N . GLY B 1 62 ? 11.461 -21.094 -15.602 1 95.75 62 GLY B N 1
ATOM 1288 C CA . GLY B 1 62 ? 12.359 -21.625 -14.586 1 95.75 62 GLY B CA 1
ATOM 1289 C C . GLY B 1 62 ? 12.102 -21.047 -13.203 1 95.75 62 GLY B C 1
ATOM 1290 O O . GLY B 1 62 ? 12.688 -21.5 -12.219 1 95.75 62 GLY B O 1
ATOM 1291 N N . MET B 1 63 ? 11.25 -20.062 -13.148 1 96.06 63 MET B N 1
ATOM 1292 C CA . MET B 1 63 ? 10.906 -19.453 -11.859 1 96.06 63 MET B CA 1
ATOM 1293 C C . MET B 1 63 ? 9.578 -20 -11.336 1 96.06 63 MET B C 1
ATOM 1295 O O . MET B 1 63 ? 8.766 -20.5 -12.109 1 96.06 63 MET B O 1
ATOM 1299 N N . ASN B 1 64 ? 9.453 -19.953 -10.023 1 96.56 64 ASN B N 1
ATOM 1300 C CA . ASN B 1 64 ? 8.227 -20.375 -9.359 1 96.56 64 ASN B CA 1
ATOM 1301 C C . ASN B 1 64 ? 7.344 -19.188 -9 1 96.56 64 ASN B C 1
ATOM 1303 O O . ASN B 1 64 ? 7.703 -18.375 -8.141 1 96.56 64 ASN B O 1
ATOM 1307 N N . PRO B 1 65 ? 6.211 -19.078 -9.633 1 97.31 65 PRO B N 1
ATOM 1308 C CA . PRO B 1 65 ? 5.379 -17.891 -9.422 1 97.31 65 PRO B CA 1
ATOM 1309 C C . PRO B 1 65 ? 4.902 -17.75 -7.98 1 97.31 65 PRO B C 1
ATOM 1311 O O . PRO B 1 65 ? 4.742 -16.625 -7.484 1 97.31 65 PRO B O 1
ATOM 1314 N N . ARG B 1 66 ? 4.707 -18.797 -7.309 1 96.19 66 ARG B N 1
ATOM 1315 C CA . ARG B 1 66 ? 4.281 -18.75 -5.914 1 96.19 66 ARG B CA 1
ATOM 1316 C C . ARG B 1 66 ? 5.367 -18.156 -5.027 1 96.19 66 ARG B C 1
ATOM 1318 O O . ARG B 1 66 ? 5.082 -17.312 -4.168 1 96.19 66 ARG B O 1
ATOM 1325 N N . GLU B 1 67 ? 6.555 -18.609 -5.215 1 96.69 67 GLU B N 1
ATOM 1326 C CA . GLU B 1 67 ? 7.672 -18.109 -4.418 1 96.69 67 GLU B CA 1
ATOM 1327 C C . GLU B 1 67 ? 7.977 -16.641 -4.742 1 96.69 67 GLU B C 1
ATOM 1329 O O . GLU B 1 67 ? 8.312 -15.867 -3.854 1 96.69 67 GLU B O 1
ATOM 1334 N N . VAL B 1 68 ? 7.852 -16.344 -6.008 1 97.56 68 VAL B N 1
ATOM 1335 C CA . VAL B 1 68 ? 8.055 -14.961 -6.422 1 97.56 68 VAL B CA 1
ATOM 1336 C C . VAL B 1 68 ? 7.004 -14.07 -5.766 1 97.56 68 VAL B C 1
ATOM 1338 O O . VAL B 1 68 ? 7.32 -12.984 -5.277 1 97.56 68 VAL B O 1
ATOM 1341 N N . LEU B 1 69 ? 5.777 -14.555 -5.754 1 96.81 69 LEU B N 1
ATOM 1342 C CA . LEU B 1 69 ? 4.672 -13.82 -5.145 1 96.81 69 LEU B CA 1
ATOM 1343 C C . LEU B 1 69 ? 4.906 -13.633 -3.65 1 96.81 69 LEU B C 1
ATOM 1345 O O . LEU B 1 69 ? 4.793 -12.508 -3.141 1 96.81 69 LEU B O 1
ATOM 1349 N N . LYS B 1 70 ? 5.305 -14.633 -2.959 1 96.25 70 LYS B N 1
ATOM 1350 C CA . LYS B 1 70 ? 5.594 -14.539 -1.531 1 96.25 70 LYS B CA 1
ATOM 1351 C C . LYS B 1 70 ? 6.715 -13.547 -1.255 1 96.25 70 LYS B C 1
ATOM 1353 O O . LYS B 1 70 ? 6.617 -12.727 -0.338 1 96.25 70 LYS B O 1
ATOM 1358 N N . GLY B 1 71 ? 7.715 -13.664 -2.041 1 96.5 71 GLY B N 1
ATOM 1359 C CA . GLY B 1 71 ? 8.844 -12.758 -1.893 1 96.5 71 GLY B CA 1
ATOM 1360 C C . GLY B 1 71 ? 8.461 -11.297 -2.07 1 96.5 71 GLY B C 1
ATOM 1361 O O . GLY B 1 71 ? 8.938 -10.438 -1.328 1 96.5 71 GLY B O 1
ATOM 1362 N N . ALA B 1 72 ? 7.652 -11.07 -3.076 1 95.75 72 ALA B N 1
ATOM 1363 C CA . ALA B 1 72 ? 7.215 -9.703 -3.352 1 95.75 72 ALA B CA 1
ATOM 1364 C C . ALA B 1 72 ? 6.398 -9.148 -2.189 1 95.75 72 ALA B C 1
ATOM 1366 O O . ALA B 1 72 ? 6.52 -7.969 -1.845 1 95.75 72 ALA B O 1
ATOM 1367 N N . ILE B 1 73 ? 5.551 -9.938 -1.608 1 94.44 73 ILE B N 1
ATOM 1368 C CA . ILE B 1 73 ? 4.727 -9.523 -0.479 1 94.44 73 ILE B CA 1
ATOM 1369 C C . ILE B 1 73 ? 5.617 -9.18 0.712 1 94.44 73 ILE B C 1
ATOM 1371 O O . ILE B 1 73 ? 5.422 -8.148 1.363 1 94.44 73 ILE B O 1
ATOM 1375 N N . ARG B 1 74 ? 6.605 -9.992 0.935 1 94.69 74 ARG B N 1
ATOM 1376 C CA . ARG B 1 74 ? 7.535 -9.742 2.029 1 94.69 74 ARG B CA 1
ATOM 1377 C C . ARG B 1 74 ? 8.297 -8.445 1.812 1 94.69 74 ARG B C 1
ATOM 1379 O O . ARG B 1 74 ? 8.469 -7.652 2.744 1 94.69 74 ARG B O 1
ATOM 1386 N N . ARG B 1 75 ? 8.719 -8.305 0.613 1 92.19 75 ARG B N 1
ATOM 1387 C CA . ARG B 1 75 ? 9.43 -7.078 0.277 1 92.19 75 ARG B CA 1
ATOM 1388 C C . ARG B 1 75 ? 8.555 -5.855 0.505 1 92.19 75 ARG B C 1
ATOM 1390 O O . ARG B 1 75 ? 9.016 -4.84 1.03 1 92.19 75 ARG B O 1
ATOM 1397 N N . LEU B 1 76 ? 7.359 -5.953 0.098 1 90.12 76 LEU B N 1
ATOM 1398 C CA . LEU B 1 76 ? 6.422 -4.84 0.246 1 90.12 76 LEU B CA 1
ATOM 1399 C C . LEU B 1 76 ? 6.184 -4.523 1.719 1 90.12 76 LEU B C 1
ATOM 1401 O O . LEU B 1 76 ? 6.188 -3.357 2.117 1 90.12 76 LEU B O 1
ATOM 1405 N N . MET B 1 77 ? 5.973 -5.551 2.496 1 91.12 77 MET B N 1
ATOM 1406 C CA . MET B 1 77 ? 5.773 -5.363 3.93 1 91.12 77 MET B CA 1
ATOM 1407 C C . MET B 1 77 ? 6.973 -4.656 4.555 1 91.12 77 MET B C 1
ATOM 1409 O O . MET B 1 77 ? 6.805 -3.748 5.371 1 91.12 77 MET B O 1
ATOM 1413 N N . GLU B 1 78 ? 8.117 -5.062 4.164 1 92.12 78 GLU B N 1
ATOM 1414 C CA . GLU B 1 78 ? 9.336 -4.457 4.695 1 92.12 78 GLU B CA 1
ATOM 1415 C C . GLU B 1 78 ? 9.453 -2.998 4.266 1 92.12 78 GLU B C 1
ATOM 1417 O O . GLU B 1 78 ? 9.836 -2.141 5.066 1 92.12 78 GLU B O 1
ATOM 1422 N N . LYS B 1 79 ? 9.156 -2.781 3.041 1 87.25 79 LYS B N 1
ATOM 1423 C CA . LYS B 1 79 ? 9.203 -1.418 2.52 1 87.25 79 LYS B CA 1
ATOM 1424 C C . LYS B 1 79 ? 8.242 -0.506 3.281 1 87.25 79 LYS B C 1
ATOM 1426 O O . LYS B 1 79 ? 8.609 0.609 3.658 1 87.25 79 LYS B O 1
ATOM 1431 N N . TYR B 1 80 ? 7.074 -0.977 3.492 1 87.94 80 TYR B N 1
ATOM 1432 C CA . TYR B 1 80 ? 6.078 -0.175 4.195 1 87.94 80 TY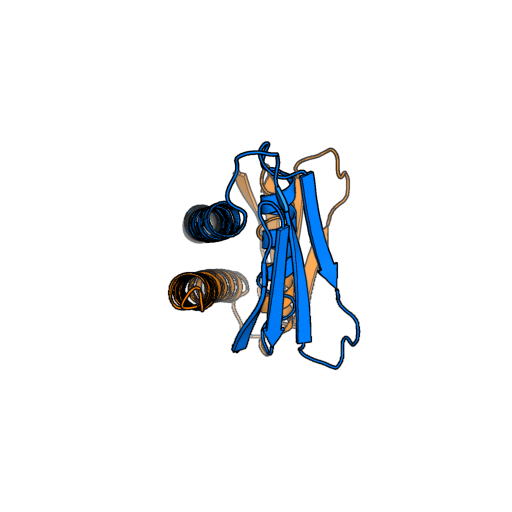R B CA 1
ATOM 1433 C C . TYR B 1 80 ? 6.5 0.084 5.633 1 87.94 80 TYR B C 1
ATOM 1435 O O . TYR B 1 80 ? 6.246 1.162 6.18 1 87.94 80 TYR B O 1
ATOM 1443 N N . GLU B 1 81 ? 7.098 -0.9 6.262 1 90.81 81 GLU B N 1
ATOM 1444 C CA . GLU B 1 81 ? 7.59 -0.72 7.621 1 90.81 81 GLU B CA 1
ATOM 1445 C C . GLU B 1 81 ? 8.695 0.333 7.676 1 90.81 81 GLU B C 1
ATOM 1447 O O . GLU B 1 81 ? 8.664 1.23 8.523 1 90.81 81 GLU B O 1
ATOM 1452 N N . ILE B 1 82 ? 9.625 0.251 6.754 1 89.62 82 ILE B N 1
ATOM 1453 C CA . ILE B 1 82 ? 10.773 1.156 6.742 1 89.62 82 ILE B CA 1
ATOM 1454 C C . ILE B 1 82 ? 10.305 2.572 6.41 1 89.62 82 ILE B C 1
ATOM 1456 O O . ILE B 1 82 ? 10.648 3.525 7.117 1 89.62 82 ILE B O 1
ATOM 1460 N N . ILE B 1 83 ? 9.508 2.693 5.32 1 86.94 83 ILE B N 1
ATOM 1461 C CA . ILE B 1 83 ? 9.039 3.994 4.859 1 86.94 83 ILE B CA 1
ATOM 1462 C C . ILE B 1 83 ? 8.109 4.605 5.906 1 86.94 83 ILE B C 1
ATOM 1464 O O . ILE B 1 83 ? 8.219 5.789 6.227 1 86.94 83 ILE B O 1
ATOM 1468 N N . GLY B 1 84 ? 7.191 3.789 6.398 1 90.12 84 GLY B N 1
ATOM 1469 C CA . GLY B 1 84 ? 6.273 4.273 7.418 1 90.12 84 GLY B CA 1
ATOM 1470 C C . GLY B 1 84 ? 6.98 4.809 8.648 1 90.12 84 GLY B C 1
ATOM 1471 O O . GLY B 1 84 ? 6.656 5.895 9.133 1 90.12 84 GLY B O 1
ATOM 1472 N N . ASN B 1 85 ? 7.949 4.047 9.141 1 91.81 85 ASN B N 1
ATOM 1473 C CA . ASN B 1 85 ? 8.688 4.473 10.32 1 91.81 85 ASN B CA 1
ATOM 1474 C C . ASN B 1 85 ? 9.492 5.742 10.055 1 91.81 85 ASN B C 1
ATOM 1476 O O . ASN B 1 85 ? 9.578 6.617 10.922 1 91.81 85 ASN B O 1
ATOM 1480 N N . SER B 1 86 ? 10.078 5.773 8.875 1 87.81 86 SER B N 1
ATOM 1481 C CA . SER B 1 86 ? 10.812 6.98 8.5 1 87.81 86 SER B CA 1
ATOM 1482 C C . SER B 1 86 ? 9.891 8.195 8.453 1 87.81 86 SER B C 1
ATOM 1484 O O . SER B 1 86 ? 10.273 9.281 8.898 1 87.81 86 SER B O 1
ATOM 1486 N N . PHE B 1 87 ? 8.75 8.039 7.945 1 89.88 87 PHE B N 1
ATOM 1487 C CA . PHE B 1 87 ? 7.746 9.094 7.863 1 89.88 87 PHE B CA 1
ATOM 1488 C C . PHE B 1 87 ? 7.352 9.57 9.258 1 89.88 87 PHE B C 1
ATOM 1490 O O . PHE B 1 87 ? 7.34 10.773 9.523 1 89.88 87 PHE B O 1
ATOM 1497 N N . ILE B 1 88 ? 7.078 8.672 10.109 1 91.06 88 ILE B N 1
ATOM 1498 C CA . ILE B 1 88 ? 6.648 9 11.461 1 91.06 88 ILE B CA 1
ATOM 1499 C C . ILE B 1 88 ? 7.766 9.742 12.195 1 91.06 88 ILE B C 1
ATOM 1501 O O . ILE B 1 88 ? 7.508 10.703 12.922 1 91.06 88 ILE B O 1
ATOM 1505 N N . GLU B 1 89 ? 8.977 9.258 12.039 1 90.94 89 GLU B N 1
ATOM 1506 C CA . GLU B 1 89 ? 10.117 9.906 12.68 1 90.94 89 GLU B CA 1
ATOM 1507 C C . GLU B 1 89 ? 10.242 11.359 12.234 1 90.94 89 GLU B C 1
ATOM 1509 O O . GLU B 1 89 ? 10.5 12.242 13.062 1 90.94 89 GLU B O 1
ATOM 1514 N N . GLU B 1 90 ? 10.016 11.609 10.969 1 85.94 90 GLU B N 1
ATOM 1515 C CA . GLU B 1 90 ? 10.117 12.969 10.43 1 85.94 90 GLU B CA 1
ATOM 1516 C C . GLU B 1 90 ? 8.984 13.852 10.938 1 85.94 90 GLU B C 1
ATOM 1518 O O . GLU B 1 90 ? 9.195 15.023 11.242 1 85.94 90 GLU B O 1
ATOM 1523 N N . LEU B 1 91 ? 7.824 13.297 11.016 1 89.25 91 LEU B N 1
ATOM 1524 C CA . LEU B 1 91 ? 6.68 14.039 11.539 1 89.25 91 LEU B CA 1
ATOM 1525 C C . LEU B 1 91 ? 6.883 14.383 13.008 1 89.25 91 LEU B C 1
ATOM 1527 O O . LEU B 1 91 ? 6.355 15.391 13.484 1 89.25 91 LEU B O 1
ATOM 1531 N N . SER B 1 92 ? 7.633 13.516 13.641 1 88.44 92 SER B N 1
ATOM 1532 C CA . SER B 1 92 ? 7.832 13.688 15.07 1 88.44 92 SER B CA 1
ATOM 1533 C C . SER B 1 92 ? 8.977 14.656 15.359 1 88.44 92 SER B C 1
ATOM 1535 O O . SER B 1 92 ? 9.039 15.25 16.438 1 88.44 92 SER B O 1
ATOM 1537 N N . SER B 1 93 ? 10.016 14.656 14.5 1 79.56 93 SER B N 1
ATOM 1538 C CA . SER B 1 93 ? 11.195 15.5 14.695 1 79.56 93 SER B CA 1
ATOM 1539 C C . SER B 1 93 ? 10.875 16.969 14.438 1 79.56 93 SER B C 1
ATOM 1541 O O . SER B 1 93 ? 11.609 17.859 14.875 1 79.56 93 SER B O 1
ATOM 1543 N N . LEU B 1 94 ? 10.102 17.25 13.453 1 61.34 94 LEU B N 1
ATOM 1544 C CA . LEU B 1 94 ? 9.914 18.656 13.109 1 61.34 94 LEU B CA 1
ATOM 1545 C C . LEU B 1 94 ? 9.516 19.469 14.336 1 61.34 94 LEU B C 1
ATOM 1547 O O . LEU B 1 94 ? 8.578 19.109 15.047 1 61.34 94 LEU B O 1
ATOM 1551 N N . LYS B 1 95 ? 10.656 20.062 14.984 1 51.75 95 LYS B N 1
ATOM 1552 C CA . LYS B 1 95 ? 10.633 21.141 15.961 1 51.75 95 LYS B CA 1
ATOM 1553 C C . LYS B 1 95 ? 9.617 22.219 15.578 1 51.75 95 LYS B C 1
ATOM 1555 O O . LYS B 1 95 ? 9.586 22.672 14.43 1 51.75 95 LYS B O 1
ATOM 1560 N N . VAL B 1 96 ? 8.398 22.219 16.172 1 44.62 96 VAL B N 1
ATOM 1561 C CA . VAL B 1 96 ? 7.605 23.453 16.172 1 44.62 96 VAL B CA 1
ATOM 1562 C C . VAL B 1 96 ? 8.523 24.656 16.266 1 44.62 96 VAL B C 1
ATOM 1564 O O . VAL B 1 96 ? 9.305 24.781 17.219 1 44.62 96 VAL B O 1
ATOM 1567 N N . ASN B 1 97 ? 9.266 25.078 15.242 1 37.06 97 ASN B N 1
ATOM 1568 C CA . ASN B 1 97 ? 9.789 26.422 15.484 1 37.06 97 ASN B CA 1
ATOM 1569 C C . ASN B 1 97 ? 8.711 27.359 16.016 1 37.06 97 ASN B C 1
ATOM 1571 O O . ASN B 1 97 ? 7.758 27.688 15.305 1 37.06 97 ASN B O 1
ATOM 1575 N N . HIS B 1 98 ? 8.07 27.062 17.125 1 28.8 98 HIS B N 1
ATOM 1576 C CA . HIS B 1 98 ? 7.68 28.312 17.766 1 28.8 98 HIS B CA 1
ATOM 1577 C C . HIS B 1 98 ? 8.891 29.219 17.984 1 28.8 98 HIS B C 1
ATOM 1579 O O . HIS B 1 98 ? 9.977 28.734 18.3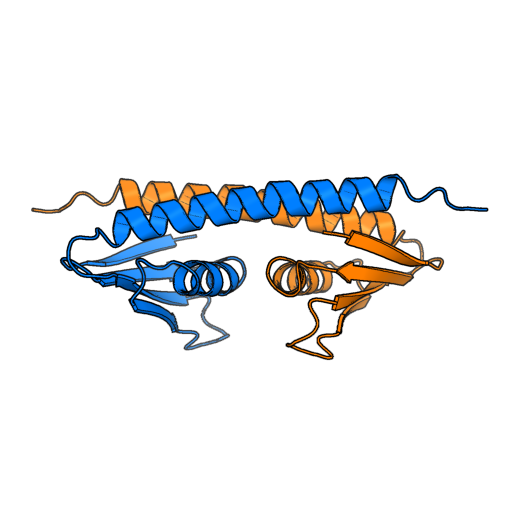12 1 28.8 98 HIS B O 1
#

Solvent-accessible surface area (backbone atoms only — not comparable to full-atom values): 10593 Å² total; per-residue (Å²): 119,50,71,41,80,76,44,75,59,74,29,31,36,30,35,41,34,33,69,63,49,56,73,55,47,55,52,45,32,54,52,40,56,68,36,86,59,36,73,44,50,47,65,48,75,82,38,91,83,46,46,48,26,41,40,39,38,31,30,38,90,94,39,52,34,66,60,53,50,45,49,47,44,51,51,47,39,51,47,42,47,54,52,41,51,52,49,42,51,47,68,66,60,60,68,74,80,115,120,49,71,42,79,76,44,72,59,74,28,30,36,31,33,40,31,32,70,62,55,54,74,56,50,54,51,44,33,56,54,40,56,68,36,87,60,37,74,44,46,47,66,49,77,82,40,91,84,46,48,48,26,42,38,38,38,32,33,38,90,96,38,53,33,68,61,52,50,45,49,46,44,52,51,48,40,50,47,42,47,54,52,42,51,52,49,41,51,48,68,65,58,62,68,76,81,118

InterPro domains:
  IPR008193 DNA-directed RNA polymerase Rpb11, 13-16kDa subunit, conserved site [PS01154] (17-48)
  IPR009025 DNA-directed RNA polymerase, RBP11-like dimerisation domain [PF13656] (13-83)
  IPR022905 DNA-directed RNA polymerase subunit Rpo11-like [MF_00261] (5-87)
  IPR036603 RNA polymerase, RBP11-like subunit [G3DSA:3.30.1360.10] (1-98)
  IPR036603 RNA polymerase, RBP11-like subunit [SSF55257] (1-96)